Protein AF-W2MM41-F1 (afdb_monomer_lite)

Radius of gyration: 22.17 Å; chains: 1; bounding box: 42×37×66 Å

Foldseek 3Di:
DADPQKDKDKDKDQAKDKDWDWDWDQDPVVRWIKIKIWIKIFHTKMKIWMKRWAFDDDDPPPDVQWFDDDDPVNLVVQCVVCPDDVSVVVSVLVVLARTPDMFTPWMFMDGQFMAPTDMDMDTPDPVVVVVVVVPDPDHRVQCNDPDDSVVVVRVVCGVCVRVVVRVCCVPPRNVSYHDDSTDDD

Secondary structure (DSSP, 8-state):
---TTEEEEEEE-SSEEEEEEEEEEEETTTTEEEEEEEEEEEES-EEEEEEEEEE--PPTT--TTTB-PPPHHHHHHHHHH--SHHHHHHHHHHHHHHEEEEEEEEEEEE-SEEEEEEEEEE-S-HHHHHHHTTS----HHHHHSTTHHHHHHHHHHHHHHHHHHHHHIIIIIGGG-----BPP-

Structure (mmCIF, N/CA/C/O backbone):
data_AF-W2MM41-F1
#
_entry.id   AF-W2MM41-F1
#
loop_
_atom_site.group_PDB
_atom_site.id
_atom_site.type_symbol
_atom_site.label_atom_id
_atom_site.label_alt_id
_atom_site.label_comp_id
_atom_site.label_asym_id
_atom_site.label_entity_id
_atom_site.label_seq_id
_atom_site.pdbx_PDB_ins_code
_atom_site.Cartn_x
_atom_site.Cartn_y
_atom_site.Cartn_z
_atom_site.occupancy
_atom_site.B_iso_or_equiv
_atom_site.auth_seq_id
_atom_site.auth_comp_id
_atom_site.auth_asym_id
_atom_site.auth_atom_id
_atom_site.pdbx_PDB_model_num
ATOM 1 N N . MET A 1 1 ? -7.668 18.670 6.058 1.00 37.00 1 MET A N 1
ATOM 2 C CA . MET A 1 1 ? -8.266 18.338 7.367 1.00 37.00 1 MET A CA 1
ATOM 3 C C . MET A 1 1 ? -8.353 16.827 7.432 1.00 37.00 1 MET A C 1
ATOM 5 O O . MET A 1 1 ? -9.066 16.251 6.623 1.00 37.00 1 MET A O 1
ATOM 9 N N . THR A 1 2 ? -7.556 16.200 8.291 1.00 48.47 2 THR A N 1
ATOM 10 C CA . THR A 1 2 ? -7.619 14.763 8.579 1.00 48.47 2 THR A CA 1
ATOM 11 C C . THR A 1 2 ? -8.913 14.477 9.340 1.00 48.47 2 THR A C 1
ATOM 13 O O . THR A 1 2 ? -9.246 15.179 10.295 1.00 48.47 2 THR A O 1
ATOM 16 N N . SER A 1 3 ? -9.690 13.499 8.874 1.00 54.41 3 SER A N 1
ATOM 17 C CA . SER A 1 3 ? -10.853 12.987 9.606 1.00 54.41 3 SER A CA 1
ATOM 18 C C . SER A 1 3 ? -10.393 12.504 10.991 1.00 54.41 3 SER A C 1
ATOM 20 O O . SER A 1 3 ? -9.293 11.949 11.083 1.00 54.41 3 SER A O 1
ATOM 22 N N . PRO A 1 4 ? -11.187 12.657 12.068 1.00 64.00 4 PRO A N 1
ATOM 23 C CA . PRO A 1 4 ? -10.838 12.116 13.386 1.00 64.00 4 PRO A CA 1
ATOM 24 C C . PRO A 1 4 ? -10.578 10.596 13.377 1.00 64.00 4 PRO A C 1
ATOM 26 O O . PRO A 1 4 ? -9.950 10.089 14.298 1.00 64.00 4 PRO A O 1
ATOM 29 N N . ASN A 1 5 ? -10.990 9.892 12.315 1.00 71.69 5 ASN A N 1
ATOM 30 C CA . ASN A 1 5 ? -10.790 8.455 12.120 1.00 71.69 5 ASN A CA 1
ATOM 31 C C . ASN A 1 5 ? -9.700 8.129 11.077 1.00 71.69 5 ASN A C 1
ATOM 33 O O . ASN A 1 5 ? -9.733 7.067 10.458 1.00 71.69 5 ASN A O 1
ATOM 37 N N . SER A 1 6 ? -8.765 9.049 10.818 1.00 74.75 6 SER A N 1
ATOM 38 C CA . SER A 1 6 ? -7.678 8.847 9.850 1.00 74.75 6 SER A CA 1
ATOM 39 C C . SER A 1 6 ? -6.317 8.702 10.522 1.00 74.75 6 SER A C 1
ATOM 41 O O . SER A 1 6 ? -5.977 9.439 11.444 1.00 74.75 6 SER A O 1
ATOM 43 N N . VAL A 1 7 ? -5.534 7.748 10.026 1.00 77.81 7 VAL A N 1
ATOM 44 C CA . VAL A 1 7 ? -4.149 7.489 10.407 1.00 77.81 7 VAL A CA 1
ATOM 45 C C . VAL A 1 7 ? -3.294 7.610 9.152 1.00 77.81 7 VAL A C 1
ATOM 47 O O . VAL A 1 7 ? -3.564 6.967 8.137 1.00 77.81 7 VAL A O 1
ATOM 50 N N . SER A 1 8 ? -2.255 8.437 9.226 1.00 80.31 8 SER A N 1
ATOM 51 C CA . SER A 1 8 ? -1.205 8.458 8.211 1.00 80.31 8 SER A CA 1
ATOM 52 C C . SER A 1 8 ? -0.112 7.484 8.627 1.00 80.31 8 SER A C 1
ATOM 54 O O . SER A 1 8 ? 0.412 7.575 9.738 1.00 80.31 8 SER A O 1
ATOM 56 N N . ILE A 1 9 ? 0.195 6.534 7.751 1.00 79.31 9 ILE A N 1
ATOM 57 C CA . ILE A 1 9 ? 1.295 5.592 7.915 1.00 79.31 9 ILE A CA 1
ATOM 58 C C . ILE A 1 9 ? 2.387 6.027 6.949 1.00 79.31 9 ILE A C 1
ATOM 60 O O . ILE A 1 9 ? 2.229 5.933 5.732 1.00 79.31 9 ILE A O 1
ATOM 64 N N . GLU A 1 10 ? 3.498 6.488 7.504 1.00 84.00 10 GLU A N 1
ATOM 65 C CA . GLU A 1 10 ? 4.710 6.789 6.756 1.00 84.00 10 GLU A CA 1
ATOM 66 C C . GLU A 1 10 ? 5.760 5.731 7.078 1.00 84.00 10 GLU A C 1
ATOM 68 O O . GLU A 1 10 ? 6.037 5.435 8.242 1.00 84.00 10 GLU A O 1
ATOM 73 N N . THR A 1 11 ? 6.340 5.143 6.037 1.00 79.12 11 THR A N 1
ATOM 74 C CA . THR A 1 11 ? 7.485 4.250 6.167 1.00 79.12 11 THR A CA 1
ATOM 75 C C . THR A 1 11 ? 8.598 4.718 5.246 1.00 79.12 11 THR A C 1
ATOM 77 O O . THR A 1 11 ? 8.387 4.995 4.063 1.00 79.12 11 THR A O 1
ATOM 80 N N . VAL A 1 12 ? 9.792 4.828 5.819 1.00 78.19 12 VAL A N 1
ATOM 81 C CA . VAL A 1 12 ? 11.012 5.193 5.109 1.00 78.19 12 VAL A CA 1
ATOM 82 C C . VAL A 1 12 ? 11.987 4.043 5.269 1.00 78.19 12 VAL A C 1
ATOM 84 O O . VAL A 1 12 ? 12.276 3.612 6.386 1.00 78.19 12 VAL A O 1
ATOM 87 N N . SER A 1 13 ? 12.496 3.545 4.148 1.00 79.06 13 SER A N 1
ATOM 88 C CA . SER A 1 13 ? 13.638 2.642 4.155 1.00 79.06 13 SER A CA 1
ATOM 89 C C . SER A 1 13 ? 14.907 3.463 3.976 1.00 79.06 13 SER A C 1
ATOM 91 O O . SER A 1 13 ? 15.030 4.203 3.008 1.00 79.06 13 SER A O 1
ATOM 93 N N . TYR A 1 14 ? 15.874 3.304 4.879 1.00 79.12 14 TYR A N 1
ATOM 94 C CA . TYR A 1 14 ? 17.225 3.848 4.687 1.00 79.12 14 TYR A CA 1
ATOM 95 C C . TYR A 1 14 ? 18.094 2.958 3.784 1.00 79.12 14 TYR A C 1
ATOM 97 O O . TYR A 1 14 ? 19.191 3.356 3.402 1.00 79.12 14 TYR A O 1
ATOM 105 N N . GLY A 1 15 ? 17.611 1.754 3.461 1.00 79.81 15 GLY A N 1
ATOM 106 C CA . GLY A 1 15 ? 18.236 0.818 2.531 1.00 79.81 15 GLY A CA 1
ATOM 107 C C . GLY A 1 15 ? 17.448 0.670 1.231 1.00 79.81 15 GLY A C 1
ATOM 108 O O . GLY A 1 15 ? 16.539 1.445 0.926 1.00 79.81 15 GLY A O 1
ATOM 109 N N . GLU A 1 16 ? 17.787 -0.369 0.482 1.00 86.12 16 GLU A N 1
ATOM 110 C CA . GLU A 1 16 ? 17.207 -0.671 -0.823 1.00 86.12 16 GLU A CA 1
ATOM 111 C C . GLU A 1 16 ? 15.955 -1.552 -0.715 1.00 86.12 16 GLU A C 1
ATOM 113 O O . GLU A 1 16 ? 15.915 -2.508 0.063 1.00 86.12 16 GLU A O 1
ATOM 118 N N . ILE A 1 17 ? 14.945 -1.273 -1.545 1.00 83.25 17 ILE A N 1
ATOM 119 C CA . ILE A 1 17 ? 13.830 -2.197 -1.791 1.00 83.25 17 ILE A CA 1
ATOM 120 C C . ILE A 1 17 ? 14.020 -2.830 -3.163 1.00 83.25 17 ILE A C 1
ATOM 122 O O . ILE A 1 17 ? 13.965 -2.146 -4.184 1.00 83.25 17 ILE A O 1
ATOM 126 N N . VAL A 1 18 ? 14.191 -4.151 -3.185 1.00 86.50 18 VAL A N 1
ATOM 127 C CA . VAL A 1 18 ? 14.219 -4.934 -4.424 1.00 86.50 18 VAL A CA 1
ATOM 128 C C . VAL A 1 18 ? 12.798 -5.346 -4.783 1.00 86.50 18 VAL A C 1
ATOM 130 O O . VAL A 1 18 ? 12.127 -6.038 -4.017 1.00 86.50 18 VAL A O 1
ATOM 133 N N . VAL A 1 19 ? 12.356 -4.950 -5.969 1.00 83.31 19 VAL A N 1
ATOM 134 C CA . VAL A 1 19 ? 11.104 -5.400 -6.569 1.00 83.31 19 VAL A CA 1
ATOM 135 C C . VAL A 1 19 ? 11.450 -6.419 -7.646 1.00 83.31 19 VAL A C 1
ATOM 137 O O . VAL A 1 19 ? 12.161 -6.098 -8.591 1.00 83.31 19 VAL A O 1
ATOM 140 N N . ASP A 1 20 ? 10.963 -7.649 -7.495 1.00 85.81 20 ASP A N 1
ATOM 141 C CA . ASP A 1 20 ? 11.086 -8.724 -8.487 1.00 85.81 20 ASP A CA 1
ATOM 142 C C . ASP A 1 20 ? 9.698 -9.334 -8.694 1.00 85.81 20 ASP A C 1
ATOM 144 O O . ASP A 1 20 ? 9.126 -9.961 -7.798 1.00 85.81 20 ASP A O 1
ATOM 148 N N . VAL A 1 21 ? 9.111 -9.055 -9.853 1.00 80.69 21 VAL A N 1
ATOM 149 C CA . VAL A 1 21 ? 7.738 -9.413 -10.198 1.00 80.69 21 VAL A CA 1
ATOM 150 C C . VAL A 1 21 ? 7.760 -10.292 -11.434 1.00 80.69 21 VAL A C 1
ATOM 152 O O . VAL A 1 21 ? 8.203 -9.873 -12.499 1.00 80.69 21 VAL A O 1
ATOM 155 N N . ASN A 1 22 ? 7.191 -11.488 -11.306 1.00 78.44 22 ASN A N 1
ATOM 156 C CA . ASN A 1 22 ? 6.905 -12.369 -12.431 1.00 78.44 22 ASN A CA 1
ATOM 157 C C . ASN A 1 22 ? 5.407 -12.298 -12.752 1.00 78.44 22 ASN A C 1
ATOM 159 O O . ASN A 1 22 ? 4.565 -12.769 -11.988 1.00 78.44 22 ASN A O 1
ATOM 163 N N . LEU A 1 23 ? 5.076 -11.683 -13.881 1.00 74.75 23 LEU A N 1
ATOM 164 C CA . LEU A 1 23 ? 3.735 -11.582 -14.441 1.00 74.75 23 LEU A CA 1
ATOM 165 C C . LEU A 1 23 ? 3.523 -12.699 -15.459 1.00 74.75 23 LEU A C 1
ATOM 167 O O . LEU A 1 23 ? 4.153 -12.723 -16.510 1.00 74.75 23 LEU A O 1
ATOM 171 N N . ASN A 1 24 ? 2.577 -13.587 -15.175 1.00 69.12 24 ASN A N 1
ATOM 172 C CA . ASN A 1 24 ? 2.102 -14.575 -16.136 1.00 69.12 24 ASN A CA 1
ATOM 173 C C . ASN A 1 24 ? 0.737 -14.130 -16.658 1.00 69.12 24 ASN A C 1
ATOM 175 O O . ASN A 1 24 ? -0.247 -14.137 -15.919 1.00 69.12 24 ASN A O 1
ATOM 179 N N . ALA A 1 25 ? 0.673 -13.742 -17.928 1.00 65.81 25 ALA A N 1
ATOM 180 C CA . ALA A 1 25 ? -0.559 -13.341 -18.590 1.00 65.81 25 ALA A CA 1
ATOM 181 C C . ALA A 1 25 ? -0.949 -14.369 -19.656 1.00 65.81 25 ALA A C 1
ATOM 183 O O . ALA A 1 25 ? -0.116 -14.863 -20.415 1.00 65.81 25 ALA A O 1
ATOM 184 N N . LYS A 1 26 ? -2.243 -14.671 -19.753 1.00 6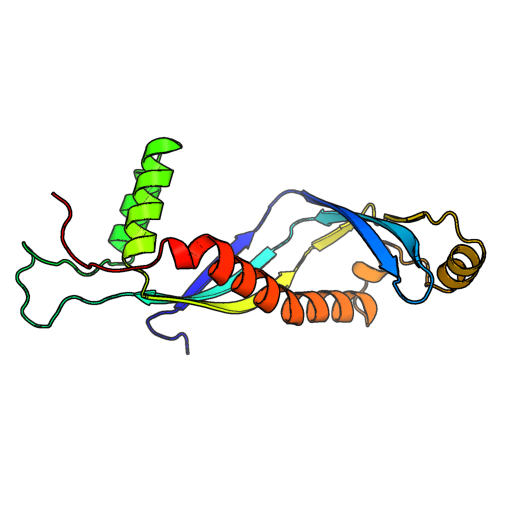5.12 26 LYS A N 1
ATOM 185 C CA . LYS A 1 26 ? -2.809 -15.432 -20.869 1.00 65.12 26 LYS A CA 1
ATOM 186 C C . LYS A 1 26 ? -3.757 -14.512 -21.617 1.00 65.12 26 LYS A C 1
ATOM 188 O O . LYS A 1 26 ? -4.760 -14.080 -21.060 1.00 65.12 26 LYS A O 1
ATOM 193 N N . VAL A 1 27 ? -3.440 -14.197 -22.870 1.00 60.72 27 VAL A N 1
ATOM 194 C CA . VAL A 1 27 ? -4.341 -13.389 -23.698 1.00 60.72 27 VAL A CA 1
ATOM 195 C C . VAL A 1 27 ? -5.382 -14.322 -24.303 1.00 60.72 27 VAL A C 1
ATOM 197 O O . VAL A 1 27 ? -5.091 -15.081 -25.227 1.00 60.72 27 VAL A O 1
ATOM 200 N N . GLU A 1 28 ? -6.597 -14.285 -23.753 1.00 60.00 28 GLU A N 1
ATOM 201 C CA . GLU A 1 28 ? -7.688 -15.212 -24.092 1.00 60.00 28 GLU A CA 1
ATOM 202 C C . GLU A 1 28 ? -8.023 -15.233 -25.586 1.00 60.00 28 GLU A C 1
ATOM 204 O O . GLU A 1 28 ? -8.238 -16.308 -26.138 1.00 60.00 28 GLU A O 1
ATOM 209 N N . ALA A 1 29 ? -7.954 -14.081 -26.264 1.00 57.69 29 ALA A N 1
ATOM 210 C CA . ALA A 1 29 ? -8.226 -13.963 -27.700 1.00 57.69 29 ALA A CA 1
ATOM 211 C C . ALA A 1 29 ? -7.287 -14.803 -28.589 1.00 57.69 29 ALA A C 1
ATOM 213 O O . ALA A 1 29 ? -7.624 -15.092 -29.734 1.00 57.69 29 ALA A O 1
ATOM 214 N N . MET A 1 30 ? -6.113 -15.190 -28.079 1.00 61.44 30 MET A N 1
ATOM 215 C CA . MET A 1 30 ? -5.117 -15.977 -28.814 1.00 61.44 30 MET A CA 1
ATOM 216 C C . MET A 1 30 ? -4.756 -17.295 -28.119 1.00 61.44 30 MET A C 1
ATOM 218 O O . MET A 1 30 ? -4.034 -18.099 -28.696 1.00 61.44 30 MET A O 1
ATOM 222 N N . GLY A 1 31 ? -5.226 -17.533 -26.890 1.00 62.88 31 GLY A N 1
ATOM 223 C CA . GLY A 1 31 ? -4.964 -18.760 -26.129 1.00 62.88 31 GLY A CA 1
ATOM 224 C C . GLY A 1 31 ? -3.505 -18.971 -25.702 1.00 62.88 31 GLY A C 1
ATOM 225 O O . GLY A 1 31 ? -3.197 -20.008 -25.113 1.00 62.88 31 GLY A O 1
ATOM 226 N N . LEU A 1 32 ? -2.616 -18.007 -25.962 1.00 65.50 32 LEU A N 1
ATOM 227 C CA . LEU A 1 32 ? -1.173 -18.144 -25.770 1.00 65.50 32 LEU A CA 1
ATOM 228 C C . LEU A 1 32 ? -0.708 -17.433 -24.487 1.00 65.50 32 LEU A C 1
ATOM 230 O O . LEU A 1 32 ? -1.144 -16.308 -24.220 1.00 65.50 32 LEU A O 1
ATOM 234 N N . PRO A 1 33 ? 0.165 -18.073 -23.688 1.00 68.56 33 PRO A N 1
ATOM 235 C CA . PRO A 1 33 ? 0.762 -17.447 -22.519 1.00 68.56 33 PRO A CA 1
ATOM 236 C C . PRO A 1 33 ? 1.885 -16.476 -22.925 1.00 68.56 33 PRO A C 1
ATOM 238 O O . PRO A 1 33 ? 2.662 -16.733 -23.850 1.00 68.56 33 PRO A O 1
ATOM 241 N N . ALA A 1 34 ? 1.982 -15.371 -22.198 1.00 70.69 34 ALA A N 1
ATOM 242 C CA . ALA A 1 34 ? 3.116 -14.464 -22.191 1.00 70.69 34 ALA A CA 1
ATOM 243 C C . ALA A 1 34 ? 3.565 -14.286 -20.739 1.00 70.69 34 ALA A C 1
ATOM 245 O O . ALA A 1 34 ? 2.742 -14.078 -19.844 1.00 70.69 34 ALA A O 1
ATOM 246 N N . GLN A 1 35 ? 4.865 -14.392 -20.512 1.00 75.56 35 GLN A N 1
ATOM 247 C CA . GLN A 1 35 ? 5.484 -14.130 -19.224 1.00 75.56 35 GLN A CA 1
ATOM 248 C C . GLN A 1 35 ? 6.240 -12.813 -19.329 1.00 75.56 35 GLN A C 1
ATOM 250 O O . GLN A 1 35 ? 6.885 -12.539 -20.338 1.00 75.56 35 GLN A O 1
ATOM 255 N N . ALA A 1 36 ? 6.148 -11.984 -18.305 1.00 78.56 36 ALA A N 1
ATOM 256 C CA . ALA A 1 36 ? 6.955 -10.793 -18.157 1.00 78.56 36 ALA A CA 1
ATOM 257 C C . ALA A 1 36 ? 7.604 -10.841 -16.780 1.00 78.56 36 ALA A C 1
ATOM 259 O O . ALA A 1 36 ? 6.918 -11.011 -15.778 1.00 78.56 36 ALA A O 1
ATOM 260 N N . GLN A 1 37 ? 8.913 -10.680 -16.719 1.00 81.75 37 GLN A N 1
ATOM 261 C CA . GLN A 1 37 ? 9.622 -10.434 -15.479 1.00 81.75 37 GLN A CA 1
ATOM 262 C C . GLN A 1 37 ? 10.014 -8.961 -15.440 1.00 81.75 37 GLN A C 1
ATOM 264 O O . GLN A 1 37 ? 10.666 -8.461 -16.353 1.00 81.75 37 GLN A O 1
ATOM 269 N N . LEU A 1 38 ? 9.610 -8.280 -14.376 1.00 83.19 38 LEU A N 1
ATOM 270 C CA . LEU A 1 38 ? 10.015 -6.922 -14.063 1.00 83.19 38 LEU A CA 1
ATOM 271 C C . LEU A 1 38 ? 10.837 -6.957 -12.782 1.00 83.19 38 LEU A C 1
ATOM 273 O O . LEU A 1 38 ? 10.345 -7.384 -11.739 1.00 83.19 38 LEU A O 1
ATOM 277 N N . ARG A 1 39 ? 12.068 -6.466 -12.853 1.00 88.06 39 ARG A N 1
ATOM 278 C CA . ARG A 1 39 ? 12.947 -6.317 -11.703 1.00 88.06 39 ARG A CA 1
ATOM 279 C C . ARG A 1 39 ? 13.500 -4.907 -11.645 1.00 88.06 39 ARG A C 1
ATOM 281 O O . ARG A 1 39 ? 13.889 -4.374 -12.672 1.00 88.06 39 ARG A O 1
ATOM 288 N N . PHE A 1 40 ? 13.532 -4.312 -10.463 1.00 90.31 40 PHE A N 1
ATOM 289 C CA . PHE A 1 40 ? 14.213 -3.046 -10.205 1.00 90.31 40 PHE A CA 1
ATOM 290 C C . PHE A 1 40 ? 14.508 -2.903 -8.713 1.00 90.31 40 PHE A C 1
ATOM 292 O O . PHE A 1 40 ? 13.971 -3.633 -7.879 1.00 90.31 40 PHE A O 1
ATOM 299 N N . VAL A 1 41 ? 15.375 -1.961 -8.376 1.00 91.25 41 VAL A N 1
ATOM 300 C CA . VAL A 1 41 ? 15.724 -1.603 -7.003 1.00 91.25 41 VAL A CA 1
ATOM 301 C C . VAL A 1 41 ? 15.362 -0.144 -6.789 1.00 91.25 41 VAL A C 1
ATOM 303 O O . VAL A 1 41 ? 15.680 0.687 -7.632 1.00 91.25 41 VAL A O 1
ATOM 306 N N . LEU A 1 42 ? 14.678 0.163 -5.689 1.00 91.62 42 LEU A N 1
ATOM 307 C CA . LEU A 1 42 ? 14.442 1.530 -5.233 1.00 91.62 42 LEU A CA 1
ATOM 308 C C . LEU A 1 42 ? 15.402 1.852 -4.092 1.00 91.62 42 LEU A C 1
ATOM 310 O O . LEU A 1 42 ? 15.404 1.164 -3.069 1.00 91.62 42 LEU A O 1
ATOM 314 N N . GLU A 1 43 ? 16.170 2.922 -4.253 1.00 93.06 43 GLU A N 1
ATOM 315 C CA . GLU A 1 43 ? 17.036 3.471 -3.216 1.00 93.06 43 GLU A CA 1
ATOM 316 C C . GLU A 1 43 ? 16.277 4.504 -2.386 1.00 93.06 43 GLU A C 1
ATOM 318 O O . GLU A 1 43 ? 15.643 5.421 -2.921 1.00 93.06 43 GLU A O 1
ATOM 323 N N . GLN A 1 44 ? 16.350 4.339 -1.065 1.00 91.69 44 GLN A N 1
ATOM 324 C CA . GLN A 1 44 ? 15.690 5.192 -0.076 1.00 91.69 44 GLN A CA 1
ATOM 325 C C . GLN A 1 44 ? 14.214 5.498 -0.391 1.00 91.69 44 GLN A C 1
ATOM 327 O O . GLN A 1 44 ? 13.825 6.665 -0.504 1.00 91.69 44 GLN A O 1
ATOM 332 N N . PRO A 1 45 ? 13.366 4.474 -0.590 1.00 91.44 45 PRO A N 1
ATOM 333 C CA . PRO A 1 45 ? 11.961 4.714 -0.840 1.00 91.44 45 PRO A CA 1
ATOM 334 C C . PRO A 1 45 ? 11.259 5.224 0.420 1.00 91.44 45 PRO A C 1
ATOM 336 O O . PRO A 1 45 ? 11.431 4.696 1.524 1.00 91.44 45 PRO A O 1
ATOM 339 N N . THR A 1 46 ? 10.394 6.208 0.210 1.00 91.50 46 THR A N 1
ATOM 340 C CA . THR A 1 46 ? 9.405 6.675 1.177 1.00 91.50 46 THR A CA 1
ATOM 341 C C . THR A 1 46 ? 8.027 6.313 0.652 1.00 91.50 46 THR A C 1
ATOM 343 O O . THR A 1 46 ? 7.657 6.680 -0.466 1.00 91.50 46 THR A O 1
ATOM 346 N N . VAL A 1 47 ? 7.267 5.584 1.461 1.00 88.44 47 VAL A N 1
ATOM 347 C CA . VAL A 1 47 ? 5.879 5.225 1.174 1.00 88.44 47 VAL A CA 1
ATOM 348 C C . VAL A 1 47 ? 4.996 5.883 2.219 1.00 88.44 47 VAL A C 1
ATOM 350 O O . VAL A 1 47 ? 5.188 5.679 3.418 1.00 88.44 47 VAL A O 1
ATOM 353 N N . ILE A 1 48 ? 4.012 6.649 1.755 1.00 89.50 48 ILE A N 1
ATOM 354 C CA . ILE A 1 48 ? 3.006 7.279 2.611 1.00 89.50 48 ILE A CA 1
ATOM 355 C C . ILE A 1 48 ? 1.645 6.721 2.224 1.00 89.50 48 ILE A C 1
ATOM 357 O O . ILE A 1 48 ? 1.247 6.762 1.058 1.00 89.50 48 ILE A O 1
ATOM 361 N N . VAL A 1 49 ? 0.925 6.196 3.209 1.00 88.50 49 VAL A N 1
ATOM 362 C CA . VAL A 1 49 ? -0.422 5.657 3.044 1.00 88.50 49 VAL A CA 1
ATOM 363 C C . VAL A 1 49 ? -1.336 6.324 4.054 1.00 88.50 49 VAL A C 1
ATOM 365 O O . VAL A 1 49 ? -1.129 6.209 5.260 1.00 88.50 49 VAL A O 1
ATOM 368 N N . GLU A 1 50 ? -2.382 6.982 3.572 1.00 90.75 50 GLU A N 1
ATOM 369 C CA . GLU A 1 50 ? -3.436 7.482 4.450 1.00 90.75 50 GLU A CA 1
ATOM 370 C C . GLU A 1 50 ? -4.550 6.448 4.526 1.00 90.75 50 GLU A C 1
ATOM 372 O O . GLU A 1 50 ? -5.188 6.116 3.520 1.00 90.75 50 GLU A O 1
ATOM 377 N N . VAL A 1 51 ? -4.794 5.952 5.733 1.00 88.94 51 VAL A N 1
ATOM 378 C CA . VAL A 1 51 ? -5.850 4.990 6.028 1.00 88.94 51 VAL A CA 1
ATOM 379 C C . VAL A 1 51 ? -6.895 5.678 6.889 1.00 88.94 51 VAL A C 1
ATOM 381 O O . VAL A 1 51 ? -6.586 6.248 7.928 1.00 88.94 51 VAL A O 1
ATOM 384 N N . GLU A 1 52 ? -8.154 5.616 6.481 1.00 90.62 52 GLU A N 1
ATOM 385 C CA . GLU A 1 52 ? -9.273 5.913 7.368 1.00 90.62 52 GLU A CA 1
ATOM 386 C C . GLU A 1 52 ? -9.773 4.600 7.944 1.00 90.62 52 GLU A C 1
ATOM 388 O O . GLU A 1 52 ? -10.185 3.725 7.186 1.00 90.62 52 GLU A O 1
ATOM 393 N N . ALA A 1 53 ? -9.714 4.459 9.261 1.00 87.31 53 ALA A N 1
ATOM 394 C CA . ALA A 1 53 ? -10.208 3.299 9.980 1.00 87.31 53 ALA A CA 1
ATOM 395 C C . ALA A 1 53 ? -11.265 3.774 10.973 1.00 87.31 53 ALA A C 1
ATOM 397 O O . ALA A 1 53 ? -10.960 4.388 11.995 1.00 87.31 53 ALA A O 1
ATOM 398 N N . ASN A 1 54 ? -12.526 3.498 10.660 1.00 86.25 54 ASN A N 1
ATOM 399 C CA . ASN A 1 54 ? -13.632 3.780 11.553 1.00 86.25 54 ASN A CA 1
ATOM 400 C C . ASN A 1 54 ? -13.701 2.672 12.603 1.00 86.25 54 ASN A C 1
ATOM 402 O O . ASN A 1 54 ? -13.733 1.487 12.275 1.00 86.25 54 ASN A O 1
ATOM 406 N N . MET A 1 55 ? -13.733 3.056 13.875 1.00 84.62 55 MET A N 1
ATOM 407 C CA . MET A 1 55 ? -13.788 2.123 14.996 1.00 84.62 55 MET A CA 1
ATOM 408 C C . MET A 1 55 ? -15.166 2.137 15.648 1.00 84.62 55 MET A C 1
ATOM 410 O O . MET A 1 55 ? -15.878 3.142 15.607 1.00 84.62 55 MET A O 1
ATOM 414 N N . TYR A 1 56 ? -15.543 1.024 16.271 1.00 84.25 56 TYR A N 1
ATOM 415 C CA . TYR A 1 56 ? -16.700 1.016 17.156 1.00 84.25 56 TYR A CA 1
ATOM 416 C C . TYR A 1 56 ? -16.414 1.880 18.390 1.00 84.25 56 TYR A C 1
ATOM 418 O O . TYR A 1 56 ? -15.314 1.862 18.944 1.00 84.25 56 TYR A O 1
ATOM 426 N N . ALA A 1 57 ? -17.425 2.628 18.822 1.00 80.75 57 ALA A N 1
ATOM 427 C CA . ALA A 1 57 ? -17.407 3.368 20.074 1.00 80.75 57 ALA A CA 1
ATOM 428 C C . ALA A 1 57 ? -18.339 2.692 21.082 1.00 80.75 57 ALA A C 1
ATOM 430 O O . ALA A 1 57 ? -19.349 2.092 20.707 1.00 80.75 57 ALA A O 1
ATOM 431 N N . CYS A 1 58 ? -18.001 2.806 22.361 1.00 83.25 58 CYS A N 1
ATOM 432 C CA . CYS A 1 58 ? -18.894 2.441 23.448 1.00 83.25 58 CYS A CA 1
ATOM 433 C C . CYS A 1 58 ? -20.159 3.296 23.430 1.00 83.25 58 CYS A C 1
ATOM 435 O O . CYS A 1 58 ? -20.114 4.486 23.107 1.00 83.25 58 CYS A O 1
ATOM 437 N N . GLU A 1 59 ? -21.279 2.693 23.825 1.00 83.31 59 GLU A N 1
ATOM 438 C CA . GLU A 1 59 ? -22.523 3.426 24.026 1.00 83.31 59 GLU A CA 1
ATOM 439 C C . GLU A 1 59 ? -22.325 4.522 25.094 1.00 83.31 59 GLU A C 1
ATOM 441 O O . GLU A 1 59 ? -21.657 4.280 26.109 1.00 83.31 59 GLU A O 1
ATOM 446 N N . PRO A 1 60 ? -22.870 5.737 24.896 1.00 81.62 60 PRO A N 1
ATOM 447 C CA . PRO A 1 60 ? -22.767 6.799 25.887 1.00 81.62 60 PRO A CA 1
ATOM 448 C C . PRO A 1 60 ? -23.307 6.354 27.252 1.00 81.62 60 PRO A C 1
ATOM 450 O O . PRO A 1 60 ? -24.450 5.923 27.368 1.00 81.62 60 PRO A O 1
ATOM 453 N N . GLY A 1 61 ? -22.490 6.479 28.300 1.00 79.12 61 GLY A N 1
ATOM 454 C CA . GLY A 1 61 ? -22.865 6.084 29.662 1.00 79.12 61 GLY A CA 1
ATOM 455 C C . GLY A 1 61 ? -22.660 4.600 29.987 1.00 79.12 61 GLY A C 1
ATOM 456 O O . GLY A 1 61 ? -22.936 4.199 31.117 1.00 79.12 61 GLY A O 1
ATOM 457 N N . ALA A 1 62 ? -22.137 3.797 29.052 1.00 82.50 62 ALA A N 1
ATOM 458 C CA . ALA A 1 62 ? -21.716 2.434 29.354 1.00 82.50 62 ALA A CA 1
ATOM 459 C C . ALA A 1 62 ? -20.629 2.438 30.452 1.00 82.50 62 ALA A C 1
ATOM 461 O O . ALA A 1 62 ? -19.679 3.225 30.372 1.00 82.50 62 ALA A O 1
ATOM 462 N N . PRO A 1 63 ? -20.728 1.568 31.474 1.00 83.50 63 PRO A N 1
ATOM 463 C CA . PRO A 1 63 ? -19.682 1.438 32.478 1.00 83.50 63 PRO A CA 1
ATOM 464 C C . PRO A 1 63 ? -18.355 1.022 31.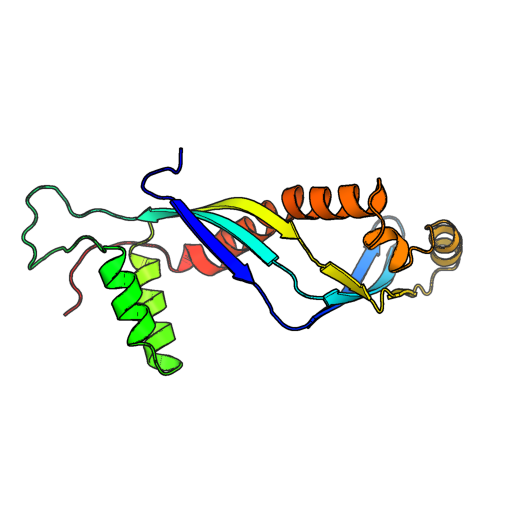834 1.00 83.50 63 PRO A C 1
ATOM 466 O O . PRO A 1 63 ? -18.323 0.107 31.008 1.00 83.50 63 PRO A O 1
ATOM 469 N N . ALA A 1 64 ? -17.246 1.620 32.279 1.00 79.81 64 ALA A N 1
ATOM 470 C CA . ALA A 1 64 ? -15.904 1.261 31.807 1.00 79.81 64 ALA A CA 1
ATOM 471 C C . ALA A 1 64 ? -15.541 -0.214 32.079 1.00 79.81 64 ALA A C 1
ATOM 473 O O . ALA A 1 64 ? -14.681 -0.771 31.409 1.00 79.81 64 ALA A O 1
ATOM 474 N N . SER A 1 65 ? -16.218 -0.860 33.035 1.00 80.56 65 SER A N 1
ATOM 475 C CA . SER A 1 65 ? -16.089 -2.295 33.318 1.00 80.56 65 SER A CA 1
ATOM 476 C C . SER A 1 65 ? -16.742 -3.203 32.270 1.00 80.56 65 SER A C 1
ATOM 478 O O . SER A 1 65 ? -16.567 -4.412 32.331 1.00 80.56 65 SER A O 1
ATOM 480 N N . VAL A 1 66 ? -17.548 -2.642 31.366 1.00 78.88 66 VAL A N 1
ATOM 481 C CA . VAL A 1 66 ? -18.241 -3.370 30.294 1.00 78.88 66 VAL A CA 1
ATOM 482 C C . VAL A 1 66 ? -17.640 -3.013 28.942 1.00 78.88 66 VAL A C 1
ATOM 484 O O . VAL A 1 66 ? -17.555 -3.861 28.059 1.00 78.88 66 VAL A O 1
ATOM 487 N N . CYS A 1 67 ? -17.240 -1.755 28.757 1.00 79.44 67 CYS A N 1
ATOM 488 C CA . CYS A 1 67 ? -16.818 -1.244 27.466 1.00 79.44 67 CYS A CA 1
ATOM 489 C C . CYS A 1 67 ? -15.782 -0.133 27.620 1.00 79.44 67 CYS A C 1
ATOM 491 O O . CYS A 1 67 ? -16.008 0.829 28.354 1.00 79.44 67 CYS A O 1
ATOM 493 N N . THR A 1 68 ? -14.680 -0.221 26.874 1.00 81.31 68 THR A N 1
ATOM 494 C CA . THR A 1 68 ? -13.670 0.843 26.813 1.00 81.31 68 THR A CA 1
ATOM 495 C C . THR A 1 68 ? -13.350 1.221 25.374 1.00 81.31 68 THR A C 1
ATOM 497 O O . THR A 1 68 ? -13.000 0.374 24.547 1.00 81.31 68 THR A O 1
ATOM 500 N N . ASN A 1 69 ? -13.439 2.518 25.074 1.00 79.88 69 ASN A N 1
ATOM 501 C CA . ASN A 1 69 ? -12.967 3.056 23.802 1.00 79.88 69 ASN A CA 1
ATOM 502 C C . ASN A 1 69 ? -11.454 2.849 23.696 1.00 79.88 69 ASN A C 1
ATOM 504 O O . ASN A 1 69 ? -10.735 3.110 24.657 1.00 79.88 69 ASN A O 1
ATOM 508 N N . LEU A 1 70 ? -10.979 2.392 22.534 1.00 76.75 70 LEU A N 1
ATOM 509 C CA . LEU A 1 70 ? -9.544 2.275 22.284 1.00 76.75 70 LEU A CA 1
ATOM 510 C C . LEU A 1 70 ? -8.975 3.654 21.943 1.00 76.75 70 LEU A C 1
ATOM 512 O O . LEU A 1 70 ? -9.478 4.320 21.038 1.00 76.75 70 LEU A O 1
ATOM 516 N N . THR A 1 71 ? -7.927 4.069 22.642 1.00 76.38 71 THR A N 1
ATOM 517 C CA . THR A 1 71 ? -7.190 5.298 22.335 1.00 76.38 71 THR A CA 1
ATOM 518 C C . THR A 1 71 ? -5.936 5.004 21.508 1.00 76.38 71 THR A C 1
ATOM 520 O O . THR A 1 71 ? -5.460 3.869 21.433 1.00 76.38 71 THR A O 1
ATOM 523 N N . VAL A 1 72 ? -5.358 6.045 20.900 1.00 70.44 72 VAL A N 1
ATOM 524 C CA . VAL A 1 72 ? -4.054 5.950 20.216 1.00 70.44 72 VAL A CA 1
ATOM 525 C C . VAL A 1 72 ? -2.953 5.486 21.180 1.00 70.44 72 VAL A C 1
ATOM 527 O O . VAL A 1 72 ? -2.096 4.697 20.789 1.00 70.44 72 VAL A O 1
ATOM 530 N N . ALA A 1 73 ? -3.007 5.910 22.446 1.00 71.75 73 ALA A N 1
ATOM 531 C CA . ALA A 1 73 ? -2.059 5.477 23.470 1.00 71.75 73 ALA A CA 1
ATOM 532 C C . ALA A 1 73 ? -2.193 3.976 23.784 1.00 71.75 73 ALA A C 1
ATOM 534 O O . ALA A 1 73 ? -1.185 3.288 23.933 1.00 71.75 73 ALA A O 1
ATOM 535 N N . ASP A 1 74 ? -3.418 3.439 23.811 1.00 72.81 74 ASP A N 1
ATOM 536 C CA . ASP A 1 74 ? -3.642 1.999 24.000 1.00 72.81 74 ASP A CA 1
ATOM 537 C C . ASP A 1 74 ? -3.068 1.186 22.835 1.00 72.81 74 ASP A C 1
ATOM 539 O O . ASP A 1 74 ? -2.444 0.151 23.051 1.00 72.81 74 ASP A O 1
ATOM 543 N N . LEU A 1 75 ? -3.232 1.674 21.599 1.00 72.38 75 LEU A N 1
ATOM 544 C CA . LEU A 1 75 ? -2.636 1.074 20.400 1.00 72.38 75 LEU A CA 1
ATOM 545 C C . LEU A 1 75 ? -1.107 1.039 20.470 1.00 72.38 75 LEU A C 1
ATOM 547 O O . LEU A 1 75 ? -0.512 0.003 20.178 1.00 72.38 75 LEU A O 1
ATOM 551 N N . GLN A 1 76 ? -0.478 2.143 20.875 1.00 70.75 76 GLN A N 1
ATOM 552 C CA . GLN A 1 76 ? 0.977 2.225 21.031 1.00 70.75 76 GLN A CA 1
ATOM 553 C C . GLN A 1 76 ? 1.474 1.256 22.107 1.00 70.75 76 GLN A C 1
ATOM 555 O O . GLN A 1 76 ? 2.320 0.415 21.814 1.00 70.75 76 GLN A O 1
ATOM 560 N N . ASN A 1 77 ? 0.865 1.271 23.296 1.00 72.25 77 ASN A N 1
ATOM 561 C CA . ASN A 1 77 ? 1.199 0.344 24.382 1.00 72.25 77 ASN A CA 1
ATOM 562 C C . ASN A 1 77 ? 1.041 -1.124 23.956 1.00 72.25 77 ASN A C 1
ATOM 564 O O . ASN A 1 77 ? 1.863 -1.978 24.284 1.00 72.25 77 ASN A O 1
ATOM 568 N N . HIS A 1 78 ? -0.021 -1.445 23.220 1.00 71.44 78 HIS A N 1
ATOM 569 C CA . HIS A 1 78 ? -0.260 -2.783 22.692 1.00 71.44 78 HIS A CA 1
ATOM 570 C C . HIS A 1 78 ? 0.825 -3.233 21.702 1.00 71.44 78 HIS A C 1
ATOM 572 O O . HIS A 1 78 ? 1.259 -4.386 21.761 1.00 71.44 78 HIS A O 1
ATOM 578 N N . LEU A 1 79 ? 1.264 -2.343 20.809 1.00 68.81 79 LEU A N 1
ATOM 579 C CA . LEU A 1 79 ? 2.318 -2.623 19.832 1.00 68.81 79 LEU A CA 1
ATOM 580 C C . LEU A 1 79 ? 3.698 -2.742 20.491 1.00 68.81 79 LEU A C 1
ATOM 582 O O . LEU A 1 79 ? 4.449 -3.649 20.146 1.00 68.81 79 LEU A O 1
ATOM 586 N N . GLU A 1 80 ? 4.010 -1.893 21.469 1.00 70.44 80 GLU A N 1
ATOM 587 C CA . GLU A 1 80 ? 5.266 -1.956 22.230 1.00 70.44 80 GLU A CA 1
ATOM 588 C C . GLU A 1 80 ? 5.379 -3.250 23.049 1.00 70.44 80 GLU A C 1
ATOM 590 O O . GLU A 1 80 ? 6.438 -3.876 23.095 1.00 70.44 80 GLU A O 1
ATOM 595 N N . ASN A 1 81 ? 4.270 -3.708 23.639 1.00 67.38 81 ASN A N 1
ATOM 596 C CA . ASN A 1 81 ? 4.228 -4.947 24.420 1.00 67.38 81 ASN A CA 1
ATOM 597 C C . ASN A 1 81 ? 4.217 -6.220 23.553 1.00 67.38 81 ASN A C 1
ATOM 599 O O . ASN A 1 81 ? 4.455 -7.323 24.052 1.00 67.38 81 ASN A O 1
ATOM 603 N N . ALA A 1 82 ? 3.971 -6.094 22.248 1.00 68.19 82 ALA A N 1
ATOM 604 C CA . ALA A 1 82 ? 3.983 -7.198 21.298 1.00 68.19 82 ALA A CA 1
ATOM 605 C C . ALA A 1 82 ? 5.414 -7.531 20.830 1.00 68.19 82 ALA A C 1
ATOM 607 O O . ALA A 1 82 ? 5.756 -7.412 19.657 1.00 68.19 82 ALA A O 1
ATOM 608 N N . THR A 1 83 ? 6.265 -7.978 21.755 1.00 65.00 83 THR A N 1
ATOM 609 C CA . THR A 1 83 ? 7.695 -8.243 21.494 1.00 65.00 83 THR A CA 1
ATOM 610 C C . THR A 1 83 ? 7.977 -9.589 20.819 1.00 65.00 83 THR A C 1
ATOM 612 O O . THR A 1 83 ? 9.097 -9.837 20.373 1.00 65.00 83 THR A O 1
ATOM 615 N N . THR A 1 84 ? 6.979 -10.474 20.716 1.00 68.56 84 THR A N 1
ATOM 616 C CA . THR A 1 84 ? 7.100 -11.762 20.018 1.00 68.56 84 THR A CA 1
ATOM 617 C C . THR A 1 84 ? 5.898 -12.022 19.102 1.00 68.56 84 THR A C 1
ATOM 619 O O . THR A 1 84 ? 4.840 -11.402 19.230 1.00 68.56 84 THR A O 1
ATOM 622 N N . LYS A 1 85 ? 6.066 -12.937 18.135 1.00 63.62 85 LYS A N 1
ATOM 623 C CA . LYS A 1 85 ? 5.115 -13.171 17.029 1.00 63.62 85 LYS A CA 1
ATOM 624 C C . LYS A 1 85 ? 3.697 -13.532 17.491 1.00 63.62 85 LYS A C 1
ATOM 626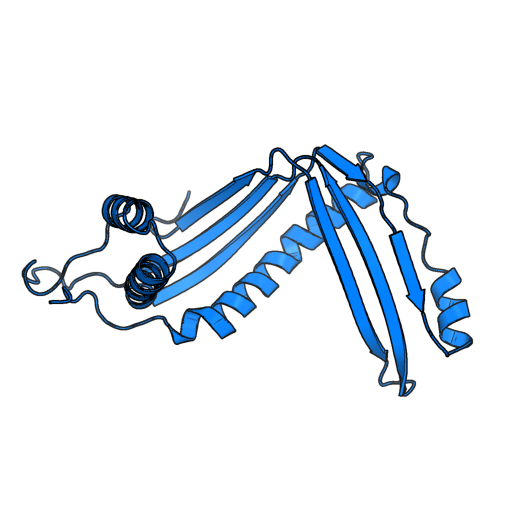 O O . LYS A 1 85 ? 2.724 -13.103 16.878 1.00 63.62 85 LYS A O 1
ATOM 631 N N . GLU A 1 86 ? 3.577 -14.330 18.545 1.00 65.00 86 GLU A N 1
ATOM 632 C CA . GLU A 1 86 ? 2.291 -14.824 19.048 1.00 65.00 86 GLU A CA 1
ATOM 633 C C . GLU A 1 86 ? 1.495 -13.742 19.818 1.00 65.00 86 GLU A C 1
ATOM 635 O O . GLU A 1 86 ? 0.345 -13.486 19.447 1.00 65.00 86 GLU A O 1
ATOM 640 N N . PRO A 1 87 ? 2.088 -12.998 20.776 1.00 74.12 87 PRO A N 1
ATOM 641 C CA . PRO A 1 87 ? 1.507 -11.777 21.337 1.00 74.12 87 PRO A CA 1
ATOM 642 C C . PRO A 1 87 ? 1.121 -10.744 20.280 1.00 74.12 87 PRO A C 1
ATOM 644 O O . PRO A 1 87 ? 0.033 -10.184 20.360 1.00 74.12 87 PRO A O 1
ATOM 647 N N . PHE A 1 88 ? 1.954 -10.533 19.257 1.00 74.38 88 PHE A N 1
ATOM 648 C CA . PHE A 1 88 ? 1.641 -9.605 18.170 1.00 74.38 88 PHE A CA 1
ATOM 649 C C . PHE A 1 88 ? 0.376 -10.006 17.409 1.00 74.38 88 PHE A C 1
ATOM 651 O O . PHE A 1 88 ? -0.518 -9.181 17.222 1.00 74.38 88 PHE A O 1
ATOM 658 N N . ALA A 1 89 ? 0.256 -11.278 17.020 1.00 75.12 89 ALA A N 1
ATOM 659 C CA . ALA A 1 89 ? -0.927 -11.770 16.321 1.00 75.12 89 ALA A CA 1
ATOM 660 C C . ALA A 1 89 ? -2.205 -11.598 17.161 1.00 75.12 89 ALA A C 1
ATOM 662 O O . ALA A 1 89 ? -3.231 -11.151 16.644 1.00 75.12 89 ALA A O 1
ATOM 663 N N . ASN A 1 90 ? -2.136 -11.892 18.463 1.00 77.31 90 ASN A N 1
ATOM 664 C CA . ASN A 1 90 ? -3.264 -11.711 19.376 1.00 77.31 90 ASN A CA 1
ATOM 665 C C . ASN A 1 90 ? -3.624 -10.232 19.560 1.00 77.31 90 ASN A C 1
ATOM 667 O O . ASN A 1 90 ? -4.799 -9.877 19.477 1.00 77.31 90 ASN A O 1
ATOM 671 N N . THR A 1 91 ? -2.632 -9.364 19.742 1.00 78.25 91 THR A N 1
ATOM 672 C CA . THR A 1 91 ? -2.822 -7.916 19.853 1.00 78.25 91 THR A CA 1
ATOM 673 C C . THR A 1 91 ? -3.477 -7.332 18.605 1.00 78.25 91 THR A C 1
ATOM 675 O O . THR A 1 91 ? -4.499 -6.652 18.703 1.00 78.25 91 THR A O 1
ATOM 678 N N . ILE A 1 92 ? -2.944 -7.636 17.420 1.00 80.50 92 ILE A N 1
ATOM 679 C CA . ILE A 1 92 ? -3.504 -7.157 16.154 1.00 80.50 92 ILE A CA 1
ATOM 680 C C . ILE A 1 92 ? -4.929 -7.676 15.971 1.00 80.50 92 ILE A C 1
ATOM 682 O O . ILE A 1 92 ? -5.813 -6.905 15.612 1.00 80.50 92 ILE A O 1
ATOM 686 N N . LYS A 1 93 ? -5.202 -8.940 16.309 1.00 81.19 93 LYS A N 1
ATOM 687 C CA . LYS A 1 93 ? -6.562 -9.488 16.267 1.00 81.19 93 LYS A CA 1
ATOM 688 C C . LYS A 1 93 ? -7.531 -8.712 17.168 1.00 81.19 93 LYS A C 1
ATOM 690 O O . LYS A 1 93 ? -8.648 -8.436 16.737 1.00 81.19 93 LYS A O 1
ATOM 695 N N . LYS A 1 94 ? -7.127 -8.330 18.387 1.00 79.19 94 LYS A N 1
ATOM 696 C CA . LYS A 1 94 ? -7.956 -7.505 19.292 1.00 79.19 94 LYS A CA 1
ATOM 697 C C . LYS A 1 94 ? -8.249 -6.128 18.699 1.00 79.19 94 LYS A C 1
ATOM 699 O O . LYS A 1 94 ? -9.378 -5.654 18.788 1.00 79.19 94 LYS A O 1
ATOM 704 N N . VAL A 1 95 ? -7.250 -5.506 18.075 1.00 81.69 95 VAL A N 1
ATOM 705 C CA . VAL A 1 95 ? -7.406 -4.211 17.399 1.00 81.69 95 VAL A CA 1
ATOM 706 C C . VAL A 1 95 ? -8.358 -4.329 16.208 1.00 81.69 95 VAL A C 1
ATOM 708 O O . VAL A 1 95 ? -9.305 -3.552 16.121 1.00 81.69 95 VAL A O 1
ATOM 711 N N . LEU A 1 96 ? -8.164 -5.326 15.337 1.00 85.88 96 LEU A N 1
ATOM 712 C CA . LEU A 1 96 ? -8.984 -5.539 14.137 1.00 85.88 96 LEU A CA 1
ATOM 713 C C . LEU A 1 96 ? -10.468 -5.732 14.480 1.00 85.88 96 LEU A C 1
ATOM 715 O O . LEU A 1 96 ? -11.316 -5.126 13.834 1.00 85.88 96 LEU A O 1
ATOM 719 N N . LYS A 1 97 ? -10.792 -6.466 15.554 1.00 85.94 97 LYS A N 1
ATOM 720 C CA . LYS A 1 97 ? -12.183 -6.643 16.021 1.00 85.94 97 LYS A CA 1
ATOM 721 C C . LYS A 1 97 ? -12.892 -5.331 16.387 1.00 85.94 97 LYS A C 1
ATOM 723 O O . LYS A 1 97 ? -14.121 -5.262 16.359 1.00 85.94 97 LYS A O 1
ATOM 728 N N . ARG A 1 98 ? -12.138 -4.294 16.769 1.00 83.44 98 ARG A N 1
ATOM 729 C CA . ARG A 1 98 ? -12.678 -2.970 17.128 1.00 83.44 98 ARG A CA 1
ATOM 730 C C . ARG A 1 98 ? -12.845 -2.057 15.913 1.00 83.44 98 ARG A C 1
ATOM 732 O O . ARG A 1 98 ? -13.476 -1.008 16.034 1.00 83.44 98 ARG A O 1
ATOM 739 N N . ILE A 1 99 ? -12.314 -2.447 14.756 1.00 87.31 99 ILE A N 1
ATOM 740 C CA . ILE A 1 99 ? -12.503 -1.740 13.491 1.00 87.31 99 ILE A CA 1
ATOM 741 C C . ILE A 1 99 ? -13.871 -2.127 12.926 1.00 87.31 99 ILE A C 1
ATOM 743 O O . ILE A 1 99 ? -14.233 -3.302 12.855 1.00 87.31 99 ILE A O 1
ATOM 747 N N . LYS A 1 100 ? -14.648 -1.110 12.563 1.00 87.62 100 LYS A N 1
ATOM 748 C CA . LYS A 1 100 ? -15.928 -1.233 11.866 1.00 87.62 100 LYS A CA 1
ATOM 749 C C . LYS A 1 100 ? -15.700 -1.368 10.366 1.00 87.62 100 LYS A C 1
ATOM 751 O O . LYS A 1 100 ? -16.246 -2.266 9.737 1.00 87.62 100 LYS A O 1
ATOM 756 N N . ASP A 1 101 ? -14.896 -0.467 9.822 1.00 89.44 101 ASP A N 1
ATOM 757 C CA . ASP A 1 101 ? -14.508 -0.436 8.422 1.00 89.44 101 ASP A CA 1
ATOM 758 C C . ASP A 1 101 ? -13.187 0.323 8.284 1.00 89.44 101 ASP A C 1
ATOM 760 O O . ASP A 1 101 ? -12.846 1.166 9.118 1.00 89.44 101 ASP A O 1
ATOM 764 N N . ALA A 1 102 ? -12.420 -0.005 7.249 1.00 91.06 102 ALA A N 1
ATOM 765 C CA . ALA A 1 102 ? -11.180 0.685 6.944 1.00 91.06 102 ALA A CA 1
ATOM 766 C C . ALA A 1 102 ? -11.038 0.874 5.438 1.00 91.06 102 ALA A C 1
ATOM 768 O O . ALA A 1 102 ? -11.470 0.041 4.646 1.00 91.06 102 ALA A O 1
ATOM 769 N N . SER A 1 103 ? -10.417 1.975 5.033 1.00 92.62 103 SER A N 1
ATOM 770 C CA . SER A 1 103 ? -10.121 2.232 3.632 1.00 92.62 103 SER A CA 1
ATOM 771 C C . SER A 1 103 ? -8.859 3.063 3.464 1.00 92.62 103 SER A C 1
ATOM 773 O O . SER A 1 103 ? -8.630 4.033 4.185 1.00 92.62 103 SER A O 1
ATOM 775 N N . VAL A 1 104 ? -8.052 2.715 2.466 1.00 92.19 104 VAL A N 1
ATOM 776 C CA . VAL A 1 104 ? -6.948 3.560 2.008 1.00 92.19 104 VAL A CA 1
ATOM 777 C C . VAL A 1 104 ? -7.523 4.718 1.202 1.00 92.19 104 VAL A C 1
ATOM 779 O O . VAL A 1 104 ? -8.189 4.497 0.185 1.00 92.19 104 VAL A O 1
ATOM 782 N N . LYS A 1 105 ? -7.257 5.946 1.646 1.00 93.19 105 LYS A N 1
ATOM 783 C CA . LYS A 1 105 ? -7.687 7.184 0.984 1.00 93.19 105 LYS A CA 1
ATOM 784 C C . LYS A 1 105 ? -6.664 7.676 -0.020 1.00 93.19 105 LYS A C 1
ATOM 786 O O . LYS A 1 105 ? -7.038 8.114 -1.106 1.00 93.19 105 LYS A O 1
ATOM 791 N N . SER A 1 106 ? -5.386 7.579 0.322 1.00 91.88 106 SER A N 1
ATOM 792 C CA . SER A 1 106 ? -4.306 8.024 -0.547 1.00 91.88 106 SER A CA 1
ATOM 793 C C . SER A 1 106 ? -3.063 7.153 -0.388 1.00 91.88 106 SER A C 1
ATOM 795 O O . SER A 1 106 ? -2.888 6.434 0.597 1.00 91.88 106 SER A O 1
ATOM 797 N N . PHE A 1 107 ? -2.231 7.189 -1.423 1.00 92.25 107 PHE A N 1
ATOM 798 C CA . PHE A 1 107 ? -0.942 6.520 -1.479 1.00 92.25 107 PHE A CA 1
ATOM 799 C C . PHE A 1 107 ? 0.036 7.439 -2.205 1.00 92.25 107 PHE A C 1
ATOM 801 O O . PHE A 1 107 ? -0.267 7.931 -3.302 1.00 92.25 107 PHE A O 1
ATOM 808 N N . SER A 1 108 ? 1.221 7.625 -1.643 1.00 91.69 108 SER A N 1
ATOM 809 C CA . SER A 1 108 ? 2.354 8.221 -2.337 1.00 91.69 108 SER A CA 1
ATOM 810 C C . SER A 1 108 ? 3.583 7.330 -2.203 1.00 91.69 108 SER A C 1
ATOM 812 O O . SER A 1 108 ? 3.784 6.633 -1.208 1.00 91.69 108 SER A O 1
ATOM 814 N N . LEU A 1 109 ? 4.388 7.351 -3.258 1.00 91.69 109 LEU A N 1
ATOM 815 C CA . LEU A 1 109 ? 5.708 6.755 -3.300 1.00 91.69 109 LEU A CA 1
ATOM 816 C C . LEU A 1 109 ? 6.667 7.849 -3.754 1.00 91.69 109 LEU A C 1
ATOM 818 O O . LEU A 1 109 ? 6.406 8.537 -4.741 1.00 91.69 109 LEU A O 1
ATOM 822 N N . SER A 1 110 ? 7.785 7.972 -3.065 1.00 91.56 110 SER A N 1
ATOM 823 C CA . SER A 1 110 ? 8.966 8.672 -3.550 1.00 91.56 110 SER A CA 1
ATOM 824 C C . SER A 1 110 ? 10.188 7.800 -3.317 1.00 91.56 110 SER A C 1
ATOM 826 O O . SER A 1 110 ? 10.156 6.865 -2.523 1.00 91.56 110 SER A O 1
ATOM 828 N N . TYR A 1 111 ? 11.255 8.073 -4.048 1.00 92.19 111 TYR A N 1
ATOM 829 C CA . TYR A 1 111 ? 12.522 7.358 -3.961 1.00 92.19 111 TYR A CA 1
ATOM 830 C C . TYR A 1 111 ? 13.632 8.290 -4.441 1.00 92.19 111 TYR A C 1
ATOM 832 O O . TYR A 1 111 ? 13.369 9.220 -5.212 1.00 92.19 111 TYR A O 1
ATOM 840 N N . GLN A 1 112 ? 14.858 8.049 -3.984 1.00 91.25 112 GLN A N 1
ATOM 841 C CA . GLN A 1 112 ? 16.018 8.824 -4.415 1.00 91.25 112 GLN A CA 1
ATOM 842 C C . GLN A 1 112 ? 16.422 8.436 -5.837 1.00 91.25 112 GLN A C 1
ATOM 844 O O . GLN A 1 112 ? 16.576 9.298 -6.702 1.00 91.25 112 GLN A O 1
ATOM 849 N N . SER A 1 113 ? 16.569 7.136 -6.073 1.00 91.00 113 SER A N 1
ATOM 850 C CA . SER A 1 113 ? 16.909 6.588 -7.377 1.00 91.00 113 SER A CA 1
ATOM 851 C C . SER A 1 113 ? 16.302 5.193 -7.555 1.00 91.00 113 SER A C 1
ATOM 853 O O . SER A 1 113 ? 15.868 4.538 -6.602 1.00 91.00 113 SER A O 1
ATOM 855 N N . MET A 1 114 ? 16.229 4.771 -8.805 1.00 91.56 114 MET A N 1
ATOM 856 C CA . MET A 1 114 ? 15.933 3.431 -9.252 1.00 91.56 114 MET A CA 1
ATOM 857 C C . MET A 1 114 ? 17.188 2.885 -9.925 1.00 91.56 114 MET A C 1
ATOM 859 O O . MET A 1 114 ? 17.828 3.580 -10.714 1.00 91.56 114 MET A O 1
ATOM 863 N N . SER A 1 115 ? 17.525 1.635 -9.643 1.00 91.06 115 SER A N 1
ATOM 864 C CA . SER A 1 115 ? 18.639 0.933 -10.275 1.00 91.06 115 SER A CA 1
ATOM 865 C C . SER A 1 115 ? 18.229 -0.484 -10.667 1.00 91.06 115 SER A C 1
ATOM 867 O O . SER A 1 115 ? 17.150 -0.965 -10.310 1.00 91.06 115 SER A O 1
ATOM 869 N N . ASN A 1 116 ? 19.075 -1.157 -11.452 1.00 86.25 116 ASN A N 1
ATOM 870 C CA . ASN A 1 116 ? 18.862 -2.542 -11.883 1.00 86.25 116 ASN A CA 1
ATOM 871 C C . ASN A 1 116 ? 17.484 -2.790 -12.526 1.00 86.25 116 ASN A C 1
ATOM 873 O O . ASN A 1 116 ? 16.916 -3.873 -12.361 1.00 86.25 116 ASN A O 1
ATOM 877 N N . PHE A 1 117 ? 16.942 -1.788 -13.231 1.00 85.88 117 PHE A N 1
ATOM 878 C CA . PHE A 1 117 ? 15.698 -1.944 -13.971 1.00 85.88 117 PHE A CA 1
ATOM 879 C C . PHE A 1 117 ? 15.910 -2.945 -15.106 1.00 85.88 117 PHE A C 1
ATOM 881 O O . PHE A 1 117 ? 16.776 -2.775 -15.962 1.00 85.88 117 PHE A O 1
ATOM 888 N N . LYS A 1 118 ? 15.121 -4.010 -15.094 1.00 83.50 118 LYS A N 1
ATOM 889 C CA . LYS A 1 118 ? 15.113 -5.059 -16.097 1.00 83.50 118 LYS A CA 1
ATOM 890 C C . LYS A 1 118 ? 13.676 -5.474 -16.336 1.00 83.50 118 LYS A C 1
ATOM 892 O O . LYS A 1 118 ? 13.020 -6.009 -15.445 1.00 83.50 118 LYS A O 1
ATOM 897 N N . LEU A 1 119 ? 13.218 -5.274 -17.560 1.00 80.00 119 LEU A N 1
ATOM 898 C CA . LEU A 1 119 ? 11.964 -5.811 -18.050 1.00 80.00 119 LEU A CA 1
ATOM 899 C C . LEU A 1 119 ? 12.299 -6.869 -19.099 1.00 80.00 119 LEU A C 1
ATOM 901 O O . LEU A 1 119 ? 12.939 -6.573 -20.102 1.00 80.00 119 LEU A O 1
ATOM 905 N N . SER A 1 120 ? 11.913 -8.116 -18.860 1.00 78.00 120 SER A N 1
ATOM 906 C CA . SER A 1 120 ? 12.088 -9.198 -19.825 1.00 78.00 120 SER A CA 1
ATOM 907 C C . SER A 1 120 ? 10.766 -9.870 -20.106 1.00 78.00 120 SER A C 1
ATOM 909 O O . SER A 1 120 ? 10.025 -10.192 -19.184 1.00 78.00 120 SER A O 1
ATOM 911 N N . PHE A 1 121 ? 10.496 -10.127 -21.377 1.00 75.31 121 PHE A N 1
ATOM 912 C CA . PHE A 1 121 ? 9.306 -10.836 -21.807 1.00 75.31 121 PHE A CA 1
ATOM 913 C C . PHE A 1 121 ? 9.700 -12.174 -22.416 1.00 75.31 121 PHE A C 1
ATOM 915 O O . PHE A 1 121 ? 10.590 -12.233 -23.263 1.00 75.31 121 PHE A O 1
ATOM 922 N N . ASP A 1 122 ? 9.004 -13.231 -22.021 1.00 74.38 122 ASP A N 1
ATOM 923 C CA . ASP A 1 122 ? 9.091 -14.533 -22.661 1.00 74.38 122 ASP A CA 1
ATOM 924 C C . ASP A 1 122 ? 7.730 -14.915 -23.245 1.00 74.38 122 ASP A C 1
ATOM 926 O O . ASP A 1 122 ? 6.688 -14.893 -22.584 1.00 74.38 122 ASP A O 1
ATOM 930 N N . SER A 1 123 ? 7.732 -15.255 -24.529 1.00 69.56 123 SER A N 1
ATOM 931 C CA . SER A 1 123 ? 6.572 -15.831 -25.188 1.00 69.56 123 SER A CA 1
ATOM 932 C C . SER A 1 123 ? 7.014 -16.813 -26.261 1.00 69.56 123 SER A C 1
ATOM 934 O O . SER A 1 123 ? 7.804 -16.501 -27.162 1.00 69.56 123 SER A O 1
ATOM 936 N N . SER A 1 124 ? 6.405 -17.998 -26.230 1.00 70.56 124 SER A N 1
ATOM 937 C CA . SER A 1 124 ? 6.551 -19.004 -27.282 1.00 70.56 124 SER A CA 1
ATOM 938 C C . SER A 1 124 ? 5.947 -18.541 -28.618 1.00 70.56 124 SER A C 1
ATOM 940 O O . SER A 1 124 ? 6.329 -19.049 -29.676 1.00 70.56 124 SER A O 1
ATOM 942 N N . SER A 1 125 ? 5.088 -17.515 -28.610 1.00 67.19 125 SER A N 1
ATOM 943 C CA . SER A 1 125 ? 4.429 -16.964 -29.796 1.00 67.19 125 SER A CA 1
ATOM 944 C C . SER A 1 125 ? 5.303 -15.979 -30.576 1.00 67.19 125 SER A C 1
ATOM 946 O O . SER A 1 125 ? 5.750 -14.960 -30.051 1.00 67.19 125 SER A O 1
ATOM 948 N N . PHE A 1 126 ? 5.478 -16.240 -31.874 1.00 70.19 126 PHE A N 1
ATOM 949 C CA . PHE A 1 126 ? 6.187 -15.342 -32.792 1.00 70.19 126 PHE A CA 1
ATOM 950 C C . PHE A 1 126 ? 5.541 -13.951 -32.876 1.00 70.19 126 PHE A C 1
ATOM 952 O O . PHE A 1 126 ? 6.249 -12.951 -32.819 1.00 70.19 126 PHE A O 1
ATOM 959 N N . VAL A 1 127 ? 4.206 -13.884 -32.928 1.00 65.94 127 VAL A N 1
ATOM 960 C CA . VAL A 1 127 ? 3.457 -12.619 -33.022 1.00 65.94 127 VAL A CA 1
ATOM 961 C C . VAL A 1 127 ? 3.667 -11.758 -31.776 1.00 65.94 127 VAL A C 1
ATOM 963 O O . VAL A 1 127 ? 3.892 -10.556 -31.897 1.00 65.94 127 VAL A O 1
ATOM 966 N N . PHE A 1 128 ? 3.661 -12.367 -30.584 1.00 66.19 128 PHE A N 1
ATOM 967 C CA . PHE A 1 128 ? 3.954 -11.633 -29.351 1.00 66.19 128 PHE A CA 1
ATOM 968 C C . PHE A 1 128 ? 5.383 -11.128 -29.333 1.00 66.19 128 PHE A C 1
ATOM 970 O O . PHE A 1 128 ? 5.578 -9.958 -29.041 1.00 66.19 128 PHE A O 1
ATOM 977 N N . ARG A 1 129 ? 6.371 -11.951 -29.704 1.00 66.75 129 ARG A N 1
ATOM 978 C CA . ARG A 1 129 ? 7.756 -11.472 -29.793 1.00 66.75 129 ARG A CA 1
ATOM 979 C C . ARG A 1 129 ? 7.848 -10.242 -30.692 1.00 66.75 129 ARG A C 1
ATOM 981 O O . ARG A 1 129 ? 8.440 -9.256 -30.281 1.00 66.75 129 ARG A O 1
ATOM 988 N N . THR A 1 130 ? 7.223 -10.240 -31.868 1.00 64.44 130 THR A N 1
ATOM 989 C CA . THR A 1 130 ? 7.231 -9.070 -32.765 1.00 64.44 130 THR A CA 1
ATOM 990 C C . THR A 1 130 ? 6.566 -7.835 -32.151 1.00 64.44 130 THR A C 1
ATOM 992 O O . THR A 1 130 ? 7.117 -6.747 -32.264 1.00 64.44 130 THR A O 1
ATOM 995 N N . LEU A 1 131 ? 5.420 -7.986 -31.481 1.00 59.78 131 LEU A N 1
ATOM 996 C CA . LEU A 1 131 ? 4.740 -6.868 -30.811 1.00 59.78 131 LEU A CA 1
ATOM 997 C C . LEU A 1 131 ? 5.525 -6.343 -29.603 1.00 59.78 131 LEU A C 1
ATOM 999 O O . LEU A 1 131 ? 5.527 -5.144 -29.348 1.00 59.78 131 LEU A O 1
ATOM 1003 N N . LEU A 1 132 ? 6.206 -7.226 -28.874 1.00 63.94 132 LEU A N 1
ATOM 1004 C CA . LEU A 1 132 ? 7.011 -6.873 -27.707 1.00 63.94 132 LEU A CA 1
ATOM 1005 C C . LEU A 1 132 ? 8.275 -6.093 -28.092 1.00 63.94 132 LEU A C 1
ATOM 1007 O O . LEU A 1 132 ? 8.666 -5.215 -27.338 1.00 63.94 132 LEU A O 1
ATOM 1011 N N . HIS A 1 133 ? 8.844 -6.311 -29.285 1.00 63.12 133 HIS A N 1
ATOM 1012 C CA . HIS A 1 133 ? 9.925 -5.460 -29.819 1.00 63.12 133 HIS A CA 1
ATOM 1013 C C . HIS A 1 133 ? 9.489 -4.005 -30.086 1.00 63.12 133 HIS A C 1
ATOM 1015 O O . HIS A 1 133 ? 10.333 -3.163 -30.373 1.00 63.12 133 HIS A O 1
ATOM 1021 N N . LEU A 1 134 ? 8.184 -3.703 -30.050 1.00 61.44 134 LEU A N 1
ATOM 1022 C CA . LEU A 1 134 ? 7.666 -2.336 -30.182 1.00 61.44 134 LEU A CA 1
ATOM 1023 C C . LEU A 1 134 ? 7.500 -1.635 -28.827 1.00 61.44 134 LEU A C 1
ATOM 1025 O O . LEU A 1 134 ? 7.190 -0.443 -28.799 1.00 61.44 134 LEU A O 1
ATOM 1029 N N . ILE A 1 135 ? 7.652 -2.358 -27.713 1.00 66.00 135 ILE A N 1
ATOM 1030 C CA . ILE A 1 135 ? 7.639 -1.753 -26.382 1.00 66.00 135 ILE A CA 1
ATOM 1031 C C . ILE A 1 135 ? 8.965 -1.005 -26.208 1.00 66.00 135 ILE A C 1
ATOM 1033 O O . ILE A 1 135 ? 10.010 -1.591 -26.478 1.00 66.00 135 ILE A O 1
ATOM 1037 N N . PRO A 1 136 ? 8.944 0.270 -25.776 1.00 70.12 136 PRO A N 1
ATOM 1038 C CA . PRO A 1 136 ? 10.167 0.999 -25.479 1.00 70.12 136 PRO A CA 1
ATOM 1039 C C . PRO A 1 136 ? 11.000 0.251 -24.436 1.00 70.12 136 PRO A C 1
ATOM 1041 O O . PRO A 1 136 ? 10.478 -0.120 -23.380 1.00 70.12 136 PRO A O 1
ATOM 1044 N N . ASP A 1 137 ? 12.284 0.062 -24.727 1.00 76.69 137 ASP A N 1
ATOM 1045 C CA . ASP A 1 137 ? 13.255 -0.434 -23.757 1.00 76.69 137 ASP A CA 1
ATOM 1046 C C . ASP A 1 137 ? 13.505 0.669 -22.728 1.00 76.69 137 ASP A C 1
ATOM 1048 O O . ASP A 1 137 ? 14.318 1.565 -22.938 1.00 76.69 137 ASP A O 1
ATOM 1052 N N . TYR A 1 138 ? 12.731 0.644 -21.644 1.00 79.88 138 TYR A N 1
ATOM 1053 C CA . TYR A 1 138 ? 12.936 1.560 -20.531 1.00 79.88 138 TYR A CA 1
ATOM 1054 C C . TYR A 1 138 ? 14.171 1.155 -19.730 1.00 79.88 138 TYR A C 1
ATOM 1056 O O . TYR A 1 138 ? 14.355 -0.021 -19.403 1.00 79.88 138 TYR A O 1
ATOM 1064 N N . GLU A 1 139 ? 14.962 2.146 -19.344 1.00 85.56 139 GLU A N 1
ATOM 1065 C CA . GLU A 1 139 ? 16.116 1.985 -18.468 1.00 85.56 139 GLU A CA 1
ATOM 1066 C C . GLU A 1 139 ? 15.884 2.684 -17.125 1.00 85.56 139 GLU A C 1
ATOM 1068 O O . GLU A 1 139 ? 14.949 3.461 -16.938 1.00 85.56 139 GLU A O 1
ATOM 1073 N N . ALA A 1 140 ? 16.752 2.410 -16.151 1.00 86.69 140 ALA A N 1
ATOM 1074 C CA . ALA A 1 140 ? 16.645 3.015 -14.827 1.00 86.69 140 ALA A CA 1
ATOM 1075 C C . ALA A 1 140 ? 16.688 4.559 -14.878 1.00 86.69 140 ALA A C 1
ATOM 1077 O O . ALA A 1 140 ? 15.959 5.226 -14.140 1.00 86.69 140 ALA A O 1
ATOM 1078 N N . ASP A 1 141 ? 17.475 5.127 -15.798 1.00 88.50 141 ASP A N 1
ATOM 1079 C CA . ASP A 1 141 ? 17.617 6.576 -15.977 1.00 88.50 141 ASP A CA 1
ATOM 1080 C C . ASP A 1 141 ? 16.306 7.269 -16.381 1.00 88.50 141 ASP A C 1
ATOM 1082 O O . ASP A 1 141 ? 16.062 8.408 -15.960 1.00 88.50 141 ASP A O 1
ATOM 1086 N N . ASP A 1 142 ? 15.411 6.572 -17.088 1.00 86.62 142 ASP A N 1
ATOM 1087 C CA . ASP A 1 142 ? 14.078 7.079 -17.440 1.00 86.62 142 ASP A CA 1
ATOM 1088 C C . ASP A 1 142 ? 13.190 7.301 -16.205 1.00 86.62 142 ASP A C 1
ATOM 1090 O O . ASP A 1 142 ? 12.326 8.187 -16.181 1.00 86.62 142 ASP A O 1
ATOM 1094 N N . PHE A 1 143 ? 13.402 6.499 -15.158 1.00 86.88 143 PHE A N 1
ATOM 1095 C CA . PHE A 1 143 ? 12.683 6.587 -13.886 1.00 86.88 143 PHE A CA 1
ATOM 1096 C C . PHE A 1 143 ? 13.395 7.474 -12.858 1.00 86.88 143 PHE A C 1
ATOM 1098 O O . PHE A 1 143 ? 12.783 7.841 -11.850 1.00 86.88 143 PHE A O 1
ATOM 1105 N N . ASN A 1 144 ? 14.652 7.843 -13.103 1.00 89.75 144 ASN A N 1
ATOM 1106 C CA . ASN A 1 144 ? 15.431 8.745 -12.251 1.00 89.75 144 ASN A CA 1
ATOM 1107 C C . ASN A 1 144 ? 15.283 10.203 -12.669 1.00 89.75 144 ASN A C 1
ATOM 1109 O O . ASN A 1 144 ? 15.137 11.082 -11.811 1.00 89.75 144 ASN A O 1
ATOM 1113 N N . THR A 1 145 ? 15.273 10.443 -13.979 1.00 89.56 145 THR A N 1
ATOM 1114 C CA . THR A 1 145 ? 15.188 11.779 -14.562 1.00 89.56 145 THR A CA 1
ATOM 1115 C C . THR A 1 145 ? 13.798 12.367 -14.350 1.00 89.56 145 THR A C 1
ATOM 1117 O O . THR A 1 145 ? 12.777 11.740 -14.641 1.00 89.56 145 THR A O 1
ATOM 1120 N N . GLU A 1 146 ? 13.745 13.601 -13.846 1.00 84.38 146 GLU A N 1
ATOM 1121 C CA . GLU A 1 146 ? 12.493 14.348 -13.760 1.00 84.38 146 GLU A CA 1
ATOM 1122 C C . GLU A 1 146 ? 11.895 14.509 -15.161 1.00 84.38 146 GLU A C 1
ATOM 1124 O O . GLU A 1 146 ? 12.492 15.100 -16.060 1.00 84.38 146 GLU A O 1
ATOM 1129 N N . GLY A 1 147 ? 10.712 13.941 -15.365 1.00 85.94 147 GLY A N 1
ATOM 1130 C CA . GLY A 1 147 ? 10.134 13.828 -16.694 1.00 85.94 147 GLY A CA 1
ATOM 1131 C C . GLY A 1 147 ? 8.835 13.040 -16.709 1.00 85.94 147 GLY A C 1
ATOM 1132 O O . GLY A 1 147 ? 8.293 12.653 -15.668 1.00 85.94 147 GLY A O 1
ATOM 1133 N N . ILE A 1 148 ? 8.315 12.816 -17.917 1.00 86.06 148 ILE A N 1
ATOM 1134 C CA . ILE A 1 148 ? 7.007 12.185 -18.133 1.00 86.06 148 ILE A CA 1
ATOM 1135 C C . ILE A 1 148 ? 6.990 10.742 -17.616 1.00 86.06 148 ILE A C 1
ATOM 1137 O O . ILE A 1 148 ? 5.974 10.329 -17.062 1.00 86.06 148 ILE A O 1
ATOM 1141 N N . ILE A 1 149 ? 8.094 9.999 -17.747 1.00 85.38 149 ILE A N 1
ATOM 1142 C CA . ILE A 1 149 ? 8.168 8.583 -17.360 1.00 85.38 149 ILE A CA 1
ATOM 1143 C C . ILE A 1 149 ? 8.131 8.438 -15.834 1.00 85.38 149 ILE A C 1
ATOM 1145 O O . ILE A 1 149 ? 7.171 7.867 -15.316 1.00 85.38 149 ILE A O 1
ATOM 1149 N N . LYS A 1 150 ? 9.075 9.048 -15.100 1.00 87.06 150 LYS A N 1
ATOM 1150 C CA . LYS A 1 150 ? 9.064 9.100 -13.624 1.00 87.06 150 LYS A CA 1
ATOM 1151 C C . LYS A 1 150 ? 7.738 9.622 -13.062 1.00 87.06 150 LYS A C 1
ATOM 1153 O O . LYS A 1 150 ? 7.103 8.975 -12.228 1.00 87.06 150 LYS A O 1
ATOM 1158 N N . THR A 1 151 ? 7.268 10.765 -13.568 1.00 89.25 151 THR A N 1
ATOM 1159 C CA . THR A 1 151 ? 5.996 11.364 -13.128 1.00 89.25 151 THR A CA 1
ATOM 1160 C C . THR A 1 151 ? 4.814 10.439 -13.418 1.00 89.25 151 THR A C 1
ATOM 1162 O O . THR A 1 151 ? 3.894 10.322 -12.606 1.00 89.25 151 THR A O 1
ATOM 1165 N N . GLY A 1 152 ? 4.814 9.793 -14.583 1.00 87.06 152 GLY A N 1
ATOM 1166 C CA . GLY A 1 152 ? 3.797 8.835 -14.998 1.00 87.06 152 GLY A CA 1
ATOM 1167 C C . GLY A 1 152 ? 3.764 7.617 -14.083 1.00 87.06 152 GLY A C 1
ATOM 1168 O O . GLY A 1 152 ? 2.695 7.284 -13.574 1.00 87.06 152 GLY A O 1
ATOM 1169 N N . TYR A 1 153 ? 4.922 7.014 -13.811 1.00 85.19 153 TYR A N 1
ATOM 1170 C CA . TYR A 1 153 ? 5.077 5.885 -12.893 1.00 85.19 153 TYR A CA 1
ATOM 1171 C C . TYR A 1 153 ? 4.516 6.200 -11.502 1.00 85.19 153 TYR A C 1
ATOM 1173 O O . TYR A 1 153 ? 3.617 5.501 -11.027 1.00 85.19 153 TYR A O 1
ATOM 1181 N N . LEU A 1 154 ? 4.957 7.300 -10.886 1.00 89.12 154 LEU A N 1
ATOM 1182 C CA . LEU A 1 154 ? 4.484 7.706 -9.560 1.00 89.12 154 LEU A CA 1
ATOM 1183 C C . LEU A 1 154 ? 2.969 7.953 -9.542 1.00 89.12 154 LEU A C 1
ATOM 1185 O O . LEU A 1 154 ? 2.272 7.493 -8.638 1.00 89.12 154 LEU A O 1
ATOM 1189 N N . LYS A 1 155 ? 2.425 8.598 -10.583 1.00 88.69 155 LYS A N 1
ATOM 1190 C CA . LYS A 1 155 ? 0.974 8.815 -10.718 1.00 88.69 155 LYS A CA 1
ATOM 1191 C C . LYS A 1 155 ? 0.192 7.515 -10.881 1.00 88.69 155 LYS A C 1
ATOM 1193 O O . LYS A 1 155 ? -0.908 7.408 -10.338 1.00 88.69 155 LYS A O 1
ATOM 1198 N N . ILE A 1 156 ? 0.716 6.546 -11.634 1.00 86.69 156 ILE A N 1
ATOM 1199 C CA . ILE A 1 156 ? 0.095 5.224 -11.791 1.00 86.69 156 ILE A CA 1
ATOM 1200 C C . ILE A 1 156 ? 0.051 4.525 -10.431 1.00 86.69 156 ILE A C 1
ATOM 1202 O O . ILE A 1 156 ? -1.020 4.070 -10.026 1.00 86.69 156 ILE A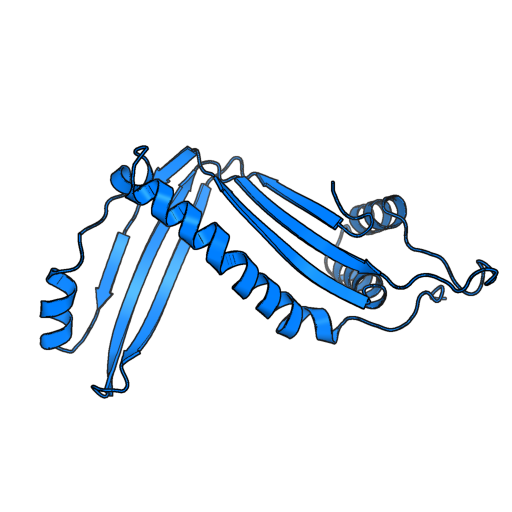 O 1
ATOM 1206 N N . MET A 1 157 ? 1.161 4.521 -9.689 1.00 85.12 157 MET A N 1
ATOM 1207 C CA . MET A 1 157 ? 1.212 3.934 -8.349 1.00 85.12 157 MET A CA 1
ATOM 1208 C C . MET A 1 157 ? 0.208 4.601 -7.405 1.00 85.12 157 MET A C 1
ATOM 1210 O O . MET A 1 157 ? -0.661 3.916 -6.870 1.00 85.12 157 MET A O 1
ATOM 1214 N N . SER A 1 158 ? 0.214 5.932 -7.294 1.00 88.62 158 SER A N 1
ATOM 1215 C CA . SER A 1 158 ? -0.762 6.675 -6.480 1.00 88.62 158 SER A CA 1
ATOM 1216 C C . SER A 1 158 ? -2.218 6.430 -6.875 1.00 88.62 158 SER A C 1
ATOM 1218 O O . SER A 1 158 ? -3.103 6.467 -6.023 1.00 88.62 158 SER A O 1
ATOM 1220 N N . ARG A 1 159 ? -2.499 6.153 -8.152 1.00 87.75 159 ARG A N 1
ATOM 1221 C CA . ARG A 1 159 ? -3.862 5.884 -8.632 1.00 87.75 159 ARG A CA 1
ATOM 1222 C C . ARG A 1 159 ? -4.328 4.456 -8.355 1.00 87.75 159 ARG A C 1
ATOM 1224 O O . ARG A 1 159 ? -5.516 4.244 -8.104 1.00 87.75 159 ARG A O 1
ATOM 1231 N N . HIS A 1 160 ? -3.439 3.476 -8.479 1.00 86.44 160 HIS A N 1
ATOM 1232 C CA . HIS A 1 160 ? -3.813 2.060 -8.484 1.00 86.44 160 HIS A CA 1
ATOM 1233 C C . HIS A 1 160 ? -3.491 1.342 -7.173 1.00 86.44 160 HIS A C 1
ATOM 1235 O O . HIS A 1 160 ? -4.266 0.468 -6.779 1.00 86.44 160 HIS A O 1
ATOM 1241 N N . ALA A 1 161 ? -2.438 1.742 -6.456 1.00 87.44 161 ALA A N 1
ATOM 1242 C CA . ALA A 1 161 ? -2.087 1.153 -5.167 1.00 87.44 161 ALA A CA 1
ATOM 1243 C C . ALA A 1 161 ? -3.234 1.242 -4.142 1.00 87.44 161 ALA A C 1
ATOM 1245 O O . ALA A 1 161 ? -3.541 0.207 -3.553 1.00 87.44 161 ALA A O 1
ATOM 1246 N N . PRO A 1 162 ? -3.977 2.363 -3.990 1.00 90.94 162 PRO A N 1
ATOM 1247 C CA . PRO A 1 162 ? -5.118 2.396 -3.076 1.00 90.94 162 PRO A CA 1
ATOM 1248 C C . PRO A 1 162 ? -6.187 1.355 -3.412 1.00 90.94 162 PRO A C 1
ATOM 1250 O O . PRO A 1 162 ? -6.780 0.781 -2.508 1.00 90.94 162 PRO A O 1
ATOM 1253 N N . LYS A 1 163 ? -6.438 1.066 -4.696 1.00 86.19 163 LYS A N 1
ATOM 1254 C CA . LYS A 1 163 ? -7.431 0.052 -5.093 1.00 86.19 163 LYS A CA 1
ATOM 1255 C C . LYS A 1 163 ? -6.989 -1.350 -4.684 1.00 86.19 163 LYS A C 1
ATOM 1257 O O . LYS A 1 163 ? -7.803 -2.104 -4.164 1.00 86.19 163 LYS A O 1
ATOM 1262 N N . LEU A 1 164 ? -5.714 -1.675 -4.894 1.00 83.38 164 LEU A N 1
ATOM 1263 C CA . LEU A 1 164 ? -5.137 -2.959 -4.490 1.00 83.38 164 LEU A CA 1
ATOM 1264 C C .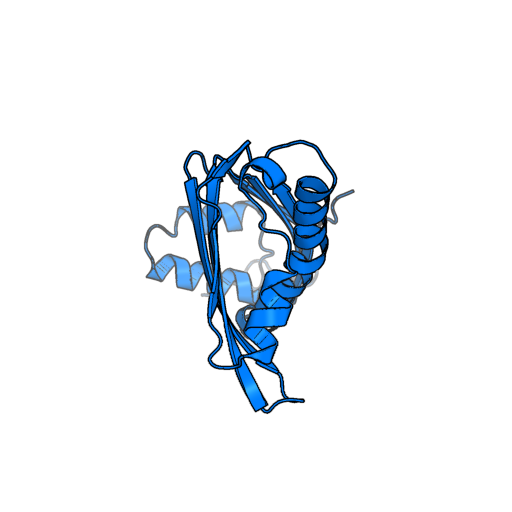 LEU A 1 164 ? -5.103 -3.102 -2.965 1.00 83.38 164 LEU A C 1
ATOM 1266 O O . LEU A 1 164 ? -5.516 -4.126 -2.437 1.00 83.38 164 LEU A O 1
ATOM 1270 N N . LEU A 1 165 ? -4.681 -2.062 -2.247 1.00 87.62 165 LEU A N 1
ATOM 1271 C CA . LEU A 1 165 ? -4.653 -2.071 -0.785 1.00 87.62 165 LEU A CA 1
ATOM 1272 C C . LEU A 1 165 ? -6.061 -2.172 -0.188 1.00 87.62 165 LEU A C 1
ATOM 1274 O O . LEU A 1 165 ? -6.266 -2.946 0.739 1.00 87.62 165 LEU A O 1
ATOM 1278 N N . ASN A 1 166 ? -7.049 -1.471 -0.749 1.00 89.06 166 ASN A N 1
ATOM 1279 C CA . ASN A 1 166 ? -8.450 -1.632 -0.351 1.00 89.06 166 ASN A CA 1
ATOM 1280 C C . ASN A 1 166 ? -8.994 -3.029 -0.681 1.00 89.06 166 ASN A C 1
ATOM 1282 O O . ASN A 1 166 ? -9.787 -3.562 0.088 1.00 89.06 166 ASN A O 1
ATOM 1286 N N . TYR A 1 167 ? -8.558 -3.646 -1.784 1.00 85.25 167 TYR A N 1
ATOM 1287 C CA . TYR A 1 167 ? -8.878 -5.046 -2.063 1.00 85.25 167 TYR A CA 1
ATOM 1288 C C . TYR A 1 167 ? -8.302 -5.969 -0.981 1.00 85.25 167 TYR A C 1
ATOM 1290 O O . TYR A 1 167 ? -9.026 -6.817 -0.474 1.00 85.25 167 TYR A O 1
ATOM 1298 N N . PHE A 1 168 ? -7.046 -5.773 -0.566 1.00 83.56 168 PHE A N 1
ATOM 1299 C CA . PHE A 1 168 ? -6.457 -6.549 0.530 1.00 83.56 168 PHE A CA 1
ATOM 1300 C C . PHE A 1 168 ? -7.150 -6.302 1.870 1.00 83.56 168 PHE A C 1
ATOM 1302 O O . PHE A 1 168 ? -7.376 -7.257 2.607 1.00 83.56 168 PHE A O 1
ATOM 1309 N N . ILE A 1 169 ? -7.531 -5.057 2.176 1.00 87.25 169 ILE A N 1
ATOM 1310 C CA . ILE A 1 169 ? -8.350 -4.763 3.357 1.00 87.25 169 ILE A CA 1
ATOM 1311 C C . ILE A 1 169 ? -9.632 -5.591 3.291 1.00 87.25 169 ILE A C 1
ATOM 1313 O O . ILE A 1 169 ? -9.906 -6.345 4.216 1.00 87.25 169 ILE A O 1
ATOM 1317 N N . LYS A 1 170 ? -10.358 -5.532 2.176 1.00 88.31 170 LYS A N 1
ATOM 1318 C CA . LYS A 1 170 ? -11.625 -6.240 2.007 1.00 88.31 170 LYS A CA 1
ATOM 1319 C C . LYS A 1 170 ? -11.507 -7.763 2.074 1.00 88.31 170 LYS A C 1
ATOM 1321 O O . LYS A 1 170 ? -12.333 -8.424 2.689 1.00 88.31 170 LYS A O 1
ATOM 1326 N N . ASP A 1 171 ? -10.512 -8.332 1.410 1.00 86.44 171 ASP A N 1
ATOM 1327 C CA . ASP A 1 171 ? -10.414 -9.783 1.241 1.00 86.44 171 ASP A CA 1
ATOM 1328 C C . ASP A 1 171 ? -9.706 -10.457 2.426 1.00 86.44 171 ASP A C 1
ATOM 1330 O O . ASP A 1 171 ? -10.051 -11.571 2.811 1.00 86.44 171 ASP A O 1
ATOM 1334 N N . MET A 1 172 ? -8.734 -9.774 3.043 1.00 85.25 172 MET A N 1
ATOM 1335 C CA . MET A 1 172 ? -7.898 -10.353 4.102 1.00 85.25 172 MET A CA 1
ATOM 1336 C C . MET A 1 172 ? -8.183 -9.795 5.496 1.00 85.25 172 MET A C 1
ATOM 1338 O O . MET A 1 172 ? -8.085 -10.543 6.469 1.00 85.25 172 MET A O 1
ATOM 1342 N N . LEU A 1 173 ? -8.502 -8.502 5.627 1.00 87.25 173 LEU A N 1
ATOM 1343 C CA . LEU A 1 173 ? -8.620 -7.847 6.937 1.00 87.25 173 LEU A CA 1
ATOM 1344 C C . LEU A 1 173 ? -10.067 -7.722 7.419 1.00 87.25 173 LEU A C 1
ATOM 1346 O O . LEU A 1 173 ? -10.333 -8.042 8.575 1.00 87.25 173 LEU A O 1
ATOM 1350 N N . GLU A 1 174 ? -11.000 -7.332 6.547 1.00 89.38 174 GLU A N 1
ATOM 1351 C CA . GLU A 1 174 ? -12.430 -7.204 6.858 1.00 89.38 174 GLU A CA 1
ATOM 1352 C C . GLU A 1 174 ? -13.048 -8.476 7.453 1.00 89.38 174 GLU A C 1
ATOM 1354 O O . GLU A 1 174 ? -13.847 -8.341 8.379 1.00 89.38 174 GLU A O 1
ATOM 1359 N N . PRO A 1 175 ? -12.664 -9.709 7.059 1.00 89.81 175 PRO A N 1
ATOM 1360 C CA . PRO A 1 175 ? -13.153 -10.914 7.733 1.00 89.81 175 PRO A CA 1
ATOM 1361 C C . PRO A 1 175 ? -12.808 -10.983 9.231 1.00 89.81 175 PRO A C 1
ATOM 1363 O O . PRO A 1 175 ? -13.429 -11.743 9.970 1.00 89.81 175 PRO A O 1
ATOM 1366 N N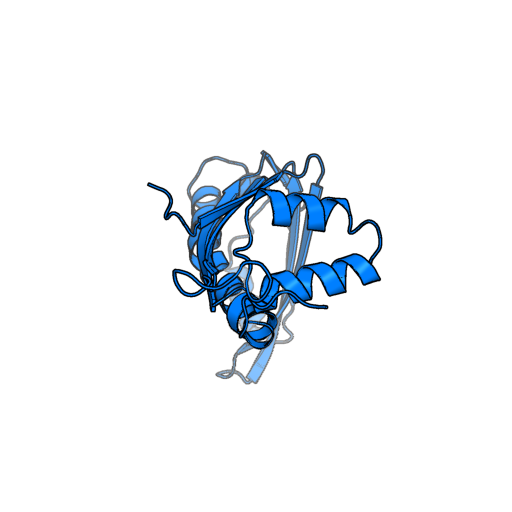 . SER A 1 176 ? -11.809 -10.217 9.680 1.00 86.38 176 SER A N 1
ATOM 1367 C CA . SER A 1 176 ? -11.416 -10.092 11.089 1.00 86.38 176 SER A CA 1
ATOM 1368 C C . SER A 1 176 ? -11.976 -8.835 11.768 1.00 86.38 176 SER A C 1
ATOM 1370 O O . SER A 1 176 ? -11.697 -8.623 12.950 1.00 86.38 176 SER A O 1
ATOM 1372 N N . PHE A 1 177 ? -12.732 -7.999 11.048 1.00 89.56 177 PHE A N 1
ATOM 1373 C CA . PHE A 1 177 ? -13.412 -6.833 11.614 1.00 89.56 177 PHE A CA 1
ATOM 1374 C C . PHE A 1 177 ? -14.679 -7.258 12.377 1.00 89.56 177 PHE A C 1
ATOM 1376 O O . PHE A 1 177 ? -15.306 -8.272 12.071 1.00 89.56 177 PHE A O 1
ATOM 1383 N N . GLY A 1 178 ? -15.079 -6.460 13.372 1.00 75.62 178 GLY A N 1
ATOM 1384 C CA . GLY A 1 178 ? -16.265 -6.699 14.212 1.00 75.62 178 GLY A CA 1
ATOM 1385 C C . GLY A 1 178 ? -16.004 -7.488 15.511 1.00 75.62 178 GLY A C 1
ATOM 1386 O O . GLY A 1 178 ? -15.029 -8.223 15.633 1.00 75.62 178 GLY A O 1
ATOM 1387 N N . ALA A 1 179 ? -16.837 -7.396 16.560 1.00 59.69 179 ALA A N 1
ATOM 1388 C CA . ALA A 1 179 ? -18.127 -6.705 16.723 1.00 59.69 179 ALA A CA 1
ATOM 1389 C C . ALA A 1 179 ? -18.322 -6.121 18.142 1.00 59.69 179 ALA A C 1
ATOM 1391 O O . ALA A 1 179 ? -19.454 -5.962 18.598 1.00 59.69 179 ALA A O 1
ATOM 1392 N N . THR A 1 180 ? -17.251 -5.878 18.901 1.00 63.22 180 THR A N 1
ATOM 1393 C CA . THR A 1 180 ? -17.406 -5.480 20.304 1.00 63.22 180 THR A CA 1
ATOM 1394 C C . THR A 1 180 ? -16.366 -4.446 20.725 1.00 63.22 180 THR A C 1
ATOM 1396 O O . THR A 1 180 ? -15.193 -4.524 20.368 1.00 63.22 180 THR A O 1
ATOM 1399 N N . CYS A 1 181 ? -16.808 -3.482 21.532 1.00 62.91 181 CYS A N 1
ATOM 1400 C CA . CYS A 1 181 ? -15.933 -2.650 22.362 1.00 62.91 181 CYS A CA 1
ATOM 1401 C C . CYS A 1 181 ? -15.808 -3.218 23.784 1.00 62.91 181 CYS A C 1
ATOM 1403 O O . CYS A 1 181 ? -15.378 -2.518 24.701 1.00 62.91 181 CYS A O 1
ATOM 1405 N N . LEU A 1 182 ? -16.227 -4.475 23.968 1.00 64.31 182 LEU A N 1
ATOM 1406 C CA . LEU A 1 182 ? -16.239 -5.122 25.268 1.00 64.31 182 LEU A CA 1
ATOM 1407 C C . LEU A 1 182 ? -14.804 -5.234 25.786 1.00 64.31 182 LEU A C 1
ATOM 1409 O O . LEU A 1 182 ? -13.867 -5.530 25.034 1.00 64.31 182 LEU A O 1
ATOM 1413 N N . THR A 1 183 ? -14.633 -4.965 27.073 1.00 60.09 183 THR A N 1
ATOM 1414 C CA . THR A 1 183 ? -13.419 -5.346 27.790 1.00 60.09 183 THR A CA 1
ATOM 1415 C C . THR A 1 183 ? -13.327 -6.871 27.746 1.00 60.09 183 THR A C 1
ATOM 1417 O O . THR A 1 183 ? -14.246 -7.548 28.200 1.00 60.09 183 THR A O 1
ATOM 1420 N N . GLU A 1 184 ? -12.281 -7.417 27.120 1.00 55.97 184 GLU A N 1
ATOM 1421 C CA . GLU A 1 184 ? -11.993 -8.851 27.245 1.00 55.97 184 GLU A CA 1
ATOM 1422 C C . GLU A 1 184 ? -11.550 -9.112 28.696 1.00 55.97 184 GLU A C 1
ATOM 1424 O O . GLU A 1 184 ? -10.763 -8.326 29.229 1.00 55.97 184 GLU A O 1
ATOM 1429 N N . GLU A 1 185 ? -12.092 -10.165 29.319 1.00 43.41 185 GLU A N 1
ATOM 1430 C CA . GLU A 1 185 ? -11.568 -10.737 30.573 1.00 43.41 185 GLU A CA 1
ATOM 1431 C C . GLU A 1 185 ? -10.110 -11.194 30.414 1.00 43.41 185 GLU A C 1
ATOM 1433 O O . GLU A 1 185 ? -9.759 -11.726 29.330 1.00 43.41 185 GLU A O 1
#

Sequence (185 aa):
MTSPNSVSIETVSYGEIVVDVNLNAKVEAMGLPAQAQLRFVLEQPTVIVEVEANMYACEPGAPASVCTNLTVADLQNHLENATTKEPFANTIKKVLKRIKDASVKSFSLSYQSMSNFKLSFDSSSFVFRTLLHLIPDYEADDFNTEGIIKTGYLKIMSRHAPKLLNYFIKDMLEPSFGATCLTEE

pLDDT: mean 79.15, std 10.77, range [37.0, 93.19]

Organism: Phytophthora nicotianae (NCBI:txid4792)